Protein AF-0000000068215379 (afdb_homodimer)

Sequence (248 aa):
MKSTLVMFFFAAASMAVAGVINHVIDAISLNYAETFPCGKPQPQVYTLREITGEEFTYDPPSVVLHRCDRAGCCLNDHESCQPDDIEDVYFLINVVDLDNIGTRRVKASNHTKCACYDTKSAIKMKSTLVMFFFAAASMAVAGVINHVIDAISLNYAETFPCGKPQPQVYTLREITGEEFTYDPPSVVLHRCDRAGCCLNDHESCQPDDIEDVYFLINVVDLDNIGTRRVKASNHTKCACYDTKSAIK

Nearest PDB structures (foldseek):
  2c7w-assembly1_B  TM=7.572E-01  e=7.844E-06  Homo sapiens
  1wq9-assembly1_B  TM=7.673E-01  e=2.289E-05  Daboia russelii russelii
  1wq8-assembly1_A  TM=7.779E-01  e=2.867E-05  Vipera aspis aspis
  2xac-assembly1_A  TM=6.971E-01  e=2.421E-05  Homo sapiens
  2xac-assembly1_B  TM=7.403E-01  e=1.173E-04  Homo sapiens

Radius of gyration: 28.13 Å; Cα contacts (8 Å, |Δi|>4): 517; chains: 2; bounding box: 74×121×69 Å

Foldseek 3Di:
DPPPPPPPPPPPPPPPPPPVPVPDDPVVPVDQCVVQNQKFFDWDKDAVCRQVVDDFCKVVRIDIATAQVVRGDDDDPQKGKHAPAKDKDWDWIFGDDPVGTDIDIGIDMHGGIIDIDGPVPPPD/DPPPPPPPPPPPPPPPPPPVPVPDDPVVPVPQCVVQNQKFFDWDKDAVCRQVVDDFCKVVRIDIATAQVVRGDDDDPQKGKHAPAKDKDWDWIFGDDPVGTDIDIGIDMHGGIIDIDGPVPPPD

Solvent-accessible surface area (backbone atoms only — not comparable to full-atom values): 14066 Å² total; per-residue (Å²): 130,88,76,78,77,76,76,78,77,78,75,74,71,69,73,68,74,76,66,79,73,72,53,65,40,60,38,58,80,47,55,44,45,71,78,42,39,40,44,49,38,34,78,31,46,43,42,49,39,74,71,69,72,44,89,66,48,47,39,56,32,50,48,78,36,28,33,22,74,42,34,19,34,41,81,47,74,61,36,37,36,31,69,70,34,73,42,75,37,31,34,36,34,32,31,70,31,90,93,54,62,44,77,45,79,44,76,48,69,28,33,72,25,26,34,68,39,50,57,83,65,66,80,114,134,86,80,78,77,76,76,79,78,78,75,75,71,68,72,68,73,74,65,79,73,72,55,64,40,59,37,59,80,47,55,44,44,74,77,43,39,41,44,50,39,33,78,31,46,43,41,48,39,74,71,72,72,43,90,68,47,45,40,53,33,49,45,77,36,30,34,23,73,40,33,20,35,44,82,49,75,62,36,36,35,32,70,70,36,72,42,76,36,32,33,36,35,34,32,71,32,90,94,54,62,44,75,45,78,45,78,48,69,28,32,71,26,26,34,70,40,49,57,84,66,66,80,112

pLDDT: mean 85.15, std 21.15, range [31.72, 98.88]

Organism: Rhynchophorus ferrugineus (NCBI:txid354439)

Secondary structure (DSSP, 8-state):
-----------------------EEETTTS-HHHHSBS-S-EEEEEEHHHHH-----EESSEEEEEE-TT--B-SSTTEEEEEEEEEEEEEEEEE--GGG-EEEEEEEEEEEEEEEEETTTS--/-----------------------EEETTTS-HHHHSBS-S-EEEEEEHHHHH-----EESSEEEEEE-TT--B-SSTTEEEEEEEEEEEEEEEEE--GGG-EEEEEEEEEEEEEEEEETTTS--

InterPro domains:
  IPR000072 PDGF/VEGF domain [PF00341] (47-116)
  IPR000072 PDGF/VEGF domain [PS50278] (52-121)
  IPR029034 Cystine-knot cytokine [G3DSA:2.10.90.10] (23-118)
  IPR029034 Cystine-knot cytokine [SSF57501] (33-119)

Structure (mmCIF, N/CA/C/O backbone):
data_AF-0000000068215379-model_v1
#
loop_
_entity.id
_entity.type
_entity.pdbx_description
1 polymer 'Platelet-derived growth factor (PDGF) family profile domain-containing protein'
#
loop_
_atom_site.group_PDB
_atom_site.id
_atom_site.type_symbol
_atom_site.label_atom_id
_atom_site.label_alt_id
_atom_site.label_comp_id
_atom_site.label_asym_id
_atom_site.label_entity_id
_atom_site.label_seq_id
_atom_site.pdbx_PDB_ins_code
_atom_site.Cartn_x
_atom_site.Cartn_y
_atom_site.Cartn_z
_atom_site.occupancy
_atom_site.B_iso_or_equiv
_atom_site.auth_seq_id
_atom_site.auth_comp_id
_atom_site.auth_asym_id
_atom_site.auth_atom_id
_atom_site.pdbx_PDB_model_num
ATOM 1 N N . MET A 1 1 ? -8.586 66.625 -42.406 1 35.03 1 MET A N 1
ATOM 2 C CA . MET A 1 1 ? -7.891 65.375 -42.406 1 35.03 1 MET A CA 1
ATOM 3 C C . MET A 1 1 ? -7.406 65 -41.031 1 35.03 1 MET A C 1
ATOM 5 O O . MET A 1 1 ? -6.277 64.562 -40.844 1 35.03 1 MET A O 1
ATOM 9 N N . LYS A 1 2 ? -8.141 65.438 -39.875 1 47.59 2 LYS A N 1
ATOM 10 C CA . LYS A 1 2 ? -7.617 65.188 -38.531 1 47.59 2 LYS A CA 1
ATOM 11 C C . LYS A 1 2 ? -7.637 63.719 -38.219 1 47.59 2 LYS A C 1
ATOM 13 O O . LYS A 1 2 ? -8.695 63.094 -38.219 1 47.59 2 LYS A O 1
ATOM 18 N N . SER A 1 3 ? -6.48 62.938 -38.562 1 44.78 3 SER A N 1
ATOM 19 C CA . SER A 1 3 ? -6.207 61.531 -38.281 1 44.78 3 SER A CA 1
ATOM 20 C C . SER A 1 3 ? -6.141 61.281 -36.781 1 44.78 3 SER A C 1
ATOM 22 O O . SER A 1 3 ? -5.359 61.906 -36.062 1 44.78 3 SER A O 1
ATOM 24 N N . THR A 1 4 ? -7.32 61.062 -36.125 1 52.03 4 THR A N 1
ATOM 25 C CA . THR A 1 4 ? -7.391 60.656 -34.719 1 52.03 4 THR A CA 1
ATOM 26 C C . THR A 1 4 ? -6.688 59.312 -34.531 1 52.03 4 THR A C 1
ATOM 28 O O . THR A 1 4 ? -7.035 58.312 -35.188 1 52.03 4 THR A O 1
ATOM 31 N N . LEU A 1 5 ? -5.371 59.406 -34.25 1 45.44 5 LEU A N 1
ATOM 32 C CA . LEU A 1 5 ? -4.566 58.25 -33.906 1 45.44 5 LEU A CA 1
ATOM 33 C C . LEU A 1 5 ? -5.09 57.594 -32.625 1 45.44 5 LEU A C 1
ATOM 35 O O . LEU A 1 5 ? -5.09 58.188 -31.562 1 45.44 5 LEU A O 1
ATOM 39 N N . VAL A 1 6 ? -6.113 56.719 -32.75 1 47.94 6 VAL A N 1
ATOM 40 C CA . VAL A 1 6 ? -6.594 55.938 -31.609 1 47.94 6 VAL A CA 1
ATOM 41 C C . VAL A 1 6 ? -5.496 54.969 -31.125 1 47.94 6 VAL A C 1
ATOM 43 O O . VAL A 1 6 ? -4.969 54.188 -31.922 1 47.94 6 VAL A O 1
ATOM 46 N N . MET A 1 7 ? -4.664 55.469 -30.25 1 44.06 7 MET A N 1
ATOM 47 C CA . MET A 1 7 ? -3.684 54.594 -29.609 1 44.06 7 MET A CA 1
ATOM 48 C C . MET A 1 7 ? -4.371 53.438 -28.875 1 44.06 7 MET A C 1
ATOM 50 O O . MET A 1 7 ? -5.23 53.688 -28.016 1 44.06 7 MET A O 1
ATOM 54 N N . PHE A 1 8 ? -4.441 52.25 -29.5 1 51.34 8 PHE A N 1
ATOM 55 C CA . PHE A 1 8 ? -4.918 51.031 -28.844 1 51.34 8 PHE A CA 1
ATOM 56 C C . PHE A 1 8 ? -3.949 50.594 -27.75 1 51.34 8 PHE A C 1
ATOM 58 O O . PHE A 1 8 ? -2.775 50.344 -28.031 1 51.34 8 PHE A O 1
ATOM 65 N N . PHE A 1 9 ? -4.168 51.062 -26.516 1 49.94 9 PHE A N 1
ATOM 66 C CA . PHE A 1 9 ? -3.371 50.531 -25.422 1 49.94 9 PHE A CA 1
ATOM 67 C C . PHE A 1 9 ? -3.666 49.062 -25.219 1 49.94 9 PHE A C 1
ATOM 69 O O . PHE A 1 9 ? -4.816 48.656 -25 1 49.94 9 PHE A O 1
ATOM 76 N N . PHE A 1 10 ? -2.822 48.188 -25.797 1 49.72 10 PHE A N 1
ATOM 77 C CA . PHE A 1 10 ? -2.861 46.75 -25.469 1 49.72 10 PHE A CA 1
ATOM 78 C C . PHE A 1 10 ? -2.504 46.531 -24 1 49.72 10 PHE A C 1
ATOM 80 O O . PHE A 1 10 ? -1.419 46.938 -23.547 1 49.72 10 PHE A O 1
ATOM 87 N N . ALA A 1 11 ? -3.445 46.594 -23.047 1 45.38 11 ALA A N 1
ATOM 88 C CA . ALA A 1 11 ? -3.188 46.125 -21.688 1 45.38 11 ALA A CA 1
ATOM 89 C C . ALA A 1 11 ? -2.619 44.719 -21.672 1 45.38 11 ALA A C 1
ATOM 91 O O . ALA A 1 11 ? -3.234 43.781 -22.188 1 45.38 11 ALA A O 1
ATOM 92 N N . ALA A 1 12 ? -1.281 44.594 -21.703 1 43.94 12 ALA A N 1
ATOM 93 C CA . ALA A 1 12 ? -0.659 43.312 -21.359 1 43.94 12 ALA A CA 1
ATOM 94 C C . ALA A 1 12 ? -1.263 42.719 -20.094 1 43.94 12 ALA A C 1
ATOM 96 O O . ALA A 1 12 ? -1.269 43.375 -19.047 1 43.94 12 ALA A O 1
ATOM 97 N N . ALA A 1 13 ? -2.404 42.062 -20.156 1 42.75 13 ALA A N 1
ATOM 98 C CA . ALA A 1 13 ? -2.762 41.219 -19.016 1 42.75 13 ALA A CA 1
ATOM 99 C C . ALA A 1 13 ? -1.553 40.438 -18.5 1 42.75 13 ALA A C 1
ATOM 101 O O . ALA A 1 13 ? -0.968 39.656 -19.25 1 42.75 13 ALA A O 1
ATOM 102 N N . SER A 1 14 ? -0.666 41.094 -17.766 1 41.59 14 SER A N 1
ATOM 103 C CA . SER A 1 14 ? 0.245 40.219 -17.016 1 41.59 14 SER A CA 1
ATOM 104 C C . SER A 1 14 ? -0.454 38.969 -16.531 1 41.59 14 SER A C 1
ATOM 106 O O . SER A 1 14 ? -1.548 39.031 -15.977 1 41.59 14 SER A O 1
ATOM 108 N N . MET A 1 15 ? -0.578 37.969 -17.328 1 37.94 15 MET A N 1
ATOM 109 C CA . MET A 1 15 ? -0.864 36.688 -16.656 1 37.94 15 MET A CA 1
ATOM 110 C C . MET A 1 15 ? -0.166 36.625 -15.312 1 37.94 15 MET A C 1
ATOM 112 O O . MET A 1 15 ? 1.062 36.688 -15.234 1 37.94 15 MET A O 1
ATOM 116 N N . ALA A 1 16 ? -0.687 37.312 -14.219 1 39.5 16 ALA A N 1
ATOM 117 C CA . ALA A 1 16 ? -0.298 36.875 -12.883 1 39.5 16 ALA A CA 1
ATOM 118 C C . ALA A 1 16 ? 0.067 35.375 -12.875 1 39.5 16 ALA A C 1
ATOM 120 O O . ALA A 1 16 ? -0.617 34.562 -13.5 1 39.5 16 ALA A O 1
ATOM 121 N N . VAL A 1 17 ? 1.286 35 -13 1 38.78 17 VAL A N 1
ATOM 122 C CA . VAL A 1 17 ? 1.744 33.719 -12.516 1 38.78 17 VAL A CA 1
ATOM 123 C C . VAL A 1 17 ? 0.847 33.25 -11.367 1 38.78 17 VAL A C 1
ATOM 125 O O . VAL A 1 17 ? 0.654 33.969 -10.391 1 38.78 17 VAL A O 1
ATOM 128 N N . ALA A 1 18 ? -0.4 32.656 -11.57 1 40.03 18 ALA A N 1
ATOM 129 C CA . ALA A 1 18 ? -1.125 31.891 -10.555 1 40.03 18 ALA A CA 1
ATOM 130 C C . ALA A 1 18 ? -0.182 31.391 -9.461 1 40.03 18 ALA A C 1
ATOM 132 O O . ALA A 1 18 ? 0.854 30.797 -9.75 1 40.03 18 ALA A O 1
ATOM 133 N N . GLY A 1 19 ? 0.164 32.094 -8.445 1 38.44 19 GLY A N 1
ATOM 134 C CA . GLY A 1 19 ? 0.797 31.625 -7.227 1 38.44 19 GLY A CA 1
ATOM 135 C C . GLY A 1 19 ? 0.617 30.141 -7.004 1 38.44 19 GLY A C 1
ATOM 136 O O . GLY A 1 19 ? -0.43 29.578 -7.336 1 38.44 19 GLY A O 1
ATOM 137 N N . VAL A 1 20 ? 1.535 29.266 -7.172 1 42.09 20 VAL A N 1
ATOM 138 C CA . VAL A 1 20 ? 1.464 27.891 -6.68 1 42.09 20 VAL A CA 1
ATOM 139 C C . VAL A 1 20 ? 0.55 27.828 -5.457 1 42.09 20 VAL A C 1
ATOM 141 O O . VAL A 1 20 ? 0.867 28.391 -4.406 1 42.09 20 VAL A O 1
ATOM 144 N N . ILE A 1 21 ? -0.741 28.266 -5.465 1 48.16 21 ILE A N 1
ATOM 145 C CA . ILE A 1 21 ? -1.659 27.938 -4.379 1 48.16 21 ILE A CA 1
ATOM 146 C C . ILE A 1 21 ? -1.201 26.672 -3.676 1 48.16 21 ILE A C 1
ATOM 148 O O . ILE A 1 21 ? -1.214 25.578 -4.27 1 48.16 21 ILE A O 1
ATOM 152 N N . ASN A 1 22 ? -0.018 26.625 -3.023 1 56.91 22 ASN A N 1
ATOM 153 C CA . ASN A 1 22 ? 0.403 25.469 -2.248 1 56.91 22 ASN A CA 1
ATOM 154 C C . ASN A 1 22 ? -0.782 24.797 -1.564 1 56.91 22 ASN A C 1
ATOM 156 O O . ASN A 1 22 ? -1.488 25.422 -0.773 1 56.91 22 ASN A O 1
ATOM 160 N N . HIS A 1 23 ? -1.461 23.828 -2.182 1 77.12 23 HIS A N 1
ATOM 161 C CA . HIS A 1 23 ? -2.576 23.031 -1.682 1 77.12 23 HIS A CA 1
ATOM 162 C C . HIS A 1 23 ? -2.34 22.578 -0.241 1 77.12 23 HIS A C 1
ATOM 164 O O . HIS A 1 23 ? -1.418 21.812 0.034 1 77.12 23 HIS A O 1
ATOM 170 N N . VAL A 1 24 ? -2.705 23.578 0.598 1 88.19 24 VAL A N 1
ATOM 171 C CA . VAL A 1 24 ? -2.674 23.203 2.008 1 88.19 24 VAL A CA 1
ATOM 172 C C . VAL A 1 24 ? -3.938 22.438 2.363 1 88.19 24 VAL A C 1
ATOM 174 O O . VAL A 1 24 ? -5.055 22.906 2.133 1 88.19 24 VAL A O 1
ATOM 177 N N . ILE A 1 25 ? -3.746 21.312 2.814 1 92.19 25 ILE A N 1
ATOM 178 C CA . ILE A 1 25 ? -4.844 20.484 3.295 1 92.19 25 ILE A CA 1
ATOM 179 C C . ILE A 1 25 ? -5.008 20.672 4.801 1 92.19 25 ILE A C 1
ATOM 181 O O . ILE A 1 25 ? -4.062 20.469 5.566 1 92.19 25 ILE A O 1
ATOM 185 N N . ASP A 1 26 ? -6.148 21.094 5.168 1 95.06 26 ASP A N 1
ATOM 186 C CA . ASP A 1 26 ? -6.449 21.203 6.594 1 95.06 26 ASP A CA 1
ATOM 187 C C . ASP A 1 26 ? -6.77 19.844 7.195 1 95.06 26 ASP A C 1
ATOM 189 O O . ASP A 1 26 ? -7.941 19.5 7.371 1 95.06 26 ASP A O 1
ATOM 193 N N . ALA A 1 27 ? -5.777 19.156 7.633 1 95.56 27 ALA A N 1
ATOM 194 C CA . ALA A 1 27 ? -5.926 17.797 8.141 1 95.56 27 ALA A CA 1
ATOM 195 C C . ALA A 1 27 ? -6.605 17.797 9.508 1 95.56 27 ALA A C 1
ATOM 197 O O . ALA A 1 27 ? -7.16 16.781 9.93 1 95.56 27 ALA A O 1
ATOM 198 N N . ILE A 1 28 ? -6.527 18.859 10.211 1 91.88 28 ILE A N 1
ATOM 199 C CA . ILE A 1 28 ? -7.152 18.984 11.523 1 91.88 28 ILE A CA 1
ATOM 200 C C . ILE A 1 28 ? -8.664 18.828 11.398 1 91.88 28 ILE A C 1
ATOM 202 O O . ILE A 1 28 ? -9.281 18.062 12.133 1 91.88 28 ILE A O 1
ATOM 206 N N . SER A 1 29 ? -9.125 19.516 10.375 1 92.38 29 SER A N 1
ATOM 207 C CA . SER A 1 29 ? -10.57 19.5 10.188 1 92.38 29 SER A CA 1
ATOM 208 C C . SER A 1 29 ? -11.016 18.266 9.422 1 92.38 29 SER A C 1
ATOM 210 O O . SER A 1 29 ? -12.172 17.844 9.531 1 92.38 29 SER A O 1
ATOM 212 N N . LEU A 1 30 ? -10.039 17.703 8.656 1 90.56 30 LEU A N 1
ATOM 213 C CA . LEU A 1 30 ? -10.359 16.516 7.879 1 90.56 30 LEU A CA 1
ATOM 214 C C . LEU A 1 30 ? -10.297 15.266 8.742 1 90.56 30 LEU A C 1
ATOM 216 O O . LEU A 1 30 ? -9.25 14.961 9.328 1 90.56 30 LEU A O 1
ATOM 220 N N . ASN A 1 31 ? -11.258 14.695 9.156 1 88.5 31 ASN A N 1
ATOM 221 C CA . ASN A 1 31 ? -11.273 13.453 9.922 1 88.5 31 ASN A CA 1
ATOM 222 C C . ASN A 1 31 ? -10.945 12.25 9.039 1 88.5 31 ASN A C 1
ATOM 224 O O . ASN A 1 31 ? -11.852 11.625 8.477 1 88.5 31 ASN A O 1
ATOM 228 N N . TYR A 1 32 ? -9.656 11.844 9 1 92.94 32 TYR A N 1
ATOM 229 C CA . TYR A 1 32 ? -9.211 10.789 8.102 1 92.94 32 TYR A CA 1
ATOM 230 C C . TYR A 1 32 ? -9.766 9.438 8.531 1 92.94 32 TYR A C 1
ATOM 232 O O . TYR A 1 32 ? -9.992 8.555 7.695 1 92.94 32 TYR A O 1
ATOM 240 N N . ALA A 1 33 ? -9.945 9.281 9.781 1 93.38 33 ALA A N 1
ATOM 241 C CA . ALA A 1 33 ? -10.539 8.031 10.25 1 93.38 33 ALA A CA 1
ATOM 242 C C . ALA A 1 33 ? -11.969 7.875 9.742 1 93.38 33 ALA A C 1
ATOM 244 O O . ALA A 1 33 ? -12.523 6.773 9.758 1 93.38 33 ALA A O 1
ATOM 245 N N . GLU A 1 34 ? -12.516 8.961 9.312 1 92.69 34 GLU A N 1
ATOM 246 C CA . GLU A 1 34 ? -13.852 8.914 8.742 1 92.69 34 GLU A CA 1
ATOM 247 C C . GLU A 1 34 ? -13.805 8.883 7.215 1 92.69 34 GLU A C 1
ATOM 249 O O . GLU A 1 34 ? -14.602 8.195 6.574 1 92.69 34 GLU A O 1
ATOM 254 N N . THR A 1 35 ? -12.867 9.594 6.637 1 94.94 35 THR A N 1
ATOM 255 C CA . THR A 1 35 ? -12.844 9.742 5.188 1 94.94 35 THR A CA 1
ATOM 256 C C . THR A 1 35 ? -12.102 8.586 4.535 1 94.94 35 THR A C 1
ATOM 258 O O . THR A 1 35 ? -12.344 8.266 3.369 1 94.94 35 THR A O 1
ATOM 261 N N . PHE A 1 36 ? -11.156 7.965 5.227 1 98 36 PHE A N 1
ATOM 262 C CA . PHE A 1 36 ? -10.406 6.801 4.777 1 98 36 PHE A CA 1
ATOM 263 C C . PHE A 1 36 ? -10.195 5.816 5.922 1 98 36 PHE A C 1
ATOM 265 O O . PHE A 1 36 ? -9.062 5.578 6.344 1 98 36 PHE A O 1
ATOM 272 N N . PRO A 1 37 ? -11.32 5.234 6.371 1 98.31 37 PRO A N 1
ATOM 273 C CA . PRO A 1 37 ? -11.273 4.414 7.582 1 98.31 37 PRO A CA 1
ATOM 274 C C . PRO A 1 37 ? -10.625 3.051 7.352 1 98.31 37 PRO A C 1
ATOM 276 O O . PRO A 1 37 ? -10.727 2.49 6.258 1 98.31 37 PRO A O 1
ATOM 279 N N . CYS A 1 38 ? -10.039 2.541 8.375 1 98.75 38 CYS A N 1
ATOM 280 C CA . CYS A 1 38 ? -9.594 1.152 8.422 1 98.75 38 CYS A CA 1
ATOM 281 C C . CYS A 1 38 ? -10.773 0.201 8.516 1 98.75 38 CYS A C 1
ATOM 283 O O . CYS A 1 38 ? -11.625 0.349 9.398 1 98.75 38 CYS A O 1
ATOM 285 N N . GLY A 1 39 ? -10.836 -0.761 7.555 1 98.56 39 GLY A N 1
ATOM 286 C CA . GLY A 1 39 ? -11.898 -1.747 7.594 1 98.56 39 GLY A CA 1
ATOM 287 C C . GLY A 1 39 ? -11.758 -2.82 6.531 1 98.56 39 GLY A C 1
ATOM 288 O O . GLY A 1 39 ? -12.039 -3.994 6.785 1 98.56 39 GLY A O 1
ATOM 289 N N . LYS A 1 40 ? -11.328 -2.389 5.395 1 98.56 40 LYS A N 1
ATOM 290 C CA . LYS A 1 40 ? -11.195 -3.297 4.258 1 98.56 40 LYS A CA 1
ATOM 291 C C . LYS A 1 40 ? -9.758 -3.334 3.752 1 98.56 40 LYS A C 1
ATOM 293 O O . LYS A 1 40 ? -9.086 -2.303 3.695 1 98.56 40 LYS A O 1
ATOM 298 N N . PRO A 1 41 ? -9.305 -4.523 3.412 1 98.81 41 PRO A N 1
ATOM 299 C CA . PRO A 1 41 ? -7.977 -4.578 2.797 1 98.81 41 PRO A CA 1
ATOM 300 C C . PRO A 1 41 ? -7.93 -3.896 1.433 1 98.81 41 PRO A C 1
ATOM 302 O O . PRO A 1 41 ? -8.969 -3.732 0.785 1 98.81 41 PRO A O 1
ATOM 305 N N . GLN A 1 42 ? -6.746 -3.492 1.064 1 98.75 42 GLN A N 1
ATOM 306 C CA . GLN A 1 42 ? -6.543 -2.836 -0.224 1 98.75 42 GLN A CA 1
ATOM 307 C C . GLN A 1 42 ? -5.766 -3.736 -1.182 1 98.75 42 GLN A C 1
ATOM 309 O O . GLN A 1 42 ? -4.906 -4.512 -0.755 1 98.75 42 GLN A O 1
ATOM 314 N N . PRO A 1 43 ? -6.086 -3.672 -2.465 1 98.62 43 PRO A N 1
ATOM 315 C CA . PRO A 1 43 ? -5.262 -4.406 -3.428 1 98.62 43 PRO A CA 1
ATOM 316 C C . PRO A 1 43 ? -3.836 -3.871 -3.518 1 98.62 43 PRO A C 1
ATOM 318 O O . PRO A 1 43 ? -3.633 -2.658 -3.607 1 98.62 43 PRO A O 1
ATOM 321 N N . GLN A 1 44 ? -2.9 -4.742 -3.398 1 98.75 44 GLN A N 1
ATOM 322 C CA . GLN A 1 44 ? -1.484 -4.398 -3.459 1 98.75 44 GLN A CA 1
ATOM 323 C C . GLN A 1 44 ? -0.702 -5.43 -4.27 1 98.75 44 GLN A C 1
ATOM 325 O O . GLN A 1 44 ? -0.958 -6.633 -4.168 1 98.75 44 GLN A O 1
ATOM 330 N N . VAL A 1 45 ? 0.226 -4.953 -4.961 1 98.69 45 VAL A N 1
ATOM 331 C CA . VAL A 1 45 ? 1.036 -5.82 -5.809 1 98.69 45 VAL A CA 1
ATOM 332 C C . VAL A 1 45 ? 2.166 -6.438 -4.992 1 98.69 45 VAL A C 1
ATOM 334 O O . VAL A 1 45 ? 2.85 -5.742 -4.238 1 98.69 45 VAL A O 1
ATOM 337 N N . TYR A 1 46 ? 2.354 -7.719 -5.191 1 98.44 46 TYR A N 1
ATOM 338 C CA . TYR A 1 46 ? 3.494 -8.445 -4.652 1 98.44 46 TYR A CA 1
ATOM 339 C C . TYR A 1 46 ? 4.184 -9.266 -5.738 1 98.44 46 TYR A C 1
ATOM 341 O O . TYR A 1 46 ? 3.527 -9.984 -6.496 1 98.44 46 TYR A O 1
ATOM 349 N N . THR A 1 47 ? 5.52 -9.086 -5.77 1 97.62 47 THR A N 1
ATOM 350 C CA . THR A 1 47 ? 6.246 -9.93 -6.715 1 97.62 47 THR A CA 1
ATOM 351 C C . THR A 1 47 ? 6.301 -11.367 -6.223 1 97.62 47 THR A C 1
ATOM 353 O O . THR A 1 47 ? 6.305 -11.625 -5.016 1 97.62 47 THR A O 1
ATOM 356 N N . LEU A 1 48 ? 6.367 -12.281 -7.148 1 97.38 48 LEU A N 1
ATOM 357 C CA . LEU A 1 48 ? 6.469 -13.688 -6.762 1 97.38 48 LEU A CA 1
ATOM 358 C C . LEU A 1 48 ? 7.809 -13.977 -6.098 1 97.38 48 LEU A C 1
ATOM 360 O O . LEU A 1 48 ? 7.91 -14.859 -5.25 1 97.38 48 LEU A O 1
ATOM 364 N N . ARG A 1 49 ? 8.758 -13.141 -6.438 1 96.75 49 ARG A N 1
ATOM 365 C CA . ARG A 1 49 ? 10.047 -13.273 -5.758 1 96.75 49 ARG A CA 1
ATOM 366 C C . ARG A 1 49 ? 9.914 -12.961 -4.27 1 96.75 49 ARG A C 1
ATOM 368 O O . ARG A 1 49 ? 10.5 -13.648 -3.432 1 96.75 49 ARG A O 1
ATOM 375 N N . GLU A 1 50 ? 9.172 -11.898 -4.016 1 97.06 50 GLU A N 1
ATOM 376 C CA . GLU A 1 50 ? 8.938 -11.531 -2.621 1 97.06 50 GLU A CA 1
ATOM 377 C C . GLU A 1 50 ? 8.18 -12.641 -1.887 1 97.06 50 GLU A C 1
ATOM 379 O O . GLU A 1 50 ? 8.453 -12.906 -0.714 1 97.06 50 GLU A O 1
ATOM 384 N N . ILE A 1 51 ? 7.219 -13.234 -2.531 1 97.88 51 ILE A N 1
ATOM 385 C CA . ILE A 1 51 ? 6.352 -14.227 -1.898 1 97.88 51 ILE A CA 1
ATOM 386 C C . ILE A 1 51 ? 7.117 -15.523 -1.684 1 97.88 51 ILE A C 1
ATOM 388 O O . ILE A 1 51 ? 7.047 -16.125 -0.608 1 97.88 51 ILE A O 1
ATOM 392 N N . THR A 1 52 ? 7.926 -15.984 -2.596 1 97.19 52 THR A N 1
ATOM 393 C CA . THR A 1 52 ? 8.562 -17.297 -2.551 1 97.19 52 THR A CA 1
ATOM 394 C C . THR A 1 52 ? 9.93 -17.203 -1.87 1 97.19 52 THR A C 1
ATOM 396 O O . THR A 1 52 ? 10.43 -18.203 -1.352 1 97.19 52 THR A O 1
ATOM 399 N N . GLY A 1 53 ? 10.531 -16.078 -2.023 1 97 53 GLY A N 1
ATOM 400 C CA . GLY A 1 53 ? 11.891 -15.93 -1.543 1 97 53 GLY A CA 1
ATOM 401 C C . GLY A 1 53 ? 12.93 -16.438 -2.523 1 97 53 GLY A C 1
ATOM 402 O O . GLY A 1 53 ? 14.117 -16.516 -2.193 1 97 53 GLY A O 1
ATOM 403 N N . GLU A 1 54 ? 12.438 -16.797 -3.715 1 94.88 54 GLU A N 1
ATOM 404 C CA . GLU A 1 54 ? 13.336 -17.312 -4.742 1 94.88 54 GLU A CA 1
ATOM 405 C C . GLU A 1 54 ? 13.555 -16.297 -5.855 1 94.88 54 GLU A C 1
ATOM 407 O O . GLU A 1 54 ? 12.656 -15.516 -6.176 1 94.88 54 GLU A O 1
ATOM 412 N N . GLU A 1 55 ? 14.672 -16.391 -6.473 1 94 55 GLU A N 1
ATOM 413 C CA . GLU A 1 55 ? 15.031 -15.383 -7.477 1 94 55 GLU A CA 1
ATOM 414 C C . GLU A 1 55 ? 14.781 -15.906 -8.891 1 94 55 GLU A C 1
ATOM 416 O O . GLU A 1 55 ? 15.492 -15.539 -9.828 1 94 55 GLU A O 1
ATOM 421 N N . PHE A 1 56 ? 13.859 -16.734 -9.023 1 94.88 56 PHE A N 1
ATOM 422 C CA . PHE A 1 56 ? 13.484 -17.219 -10.344 1 94.88 56 PHE A CA 1
ATOM 423 C C . PHE A 1 56 ? 12.727 -16.141 -11.125 1 94.88 56 PHE A C 1
ATOM 425 O O . PHE A 1 56 ? 12.281 -15.156 -10.547 1 94.88 56 PHE A O 1
ATOM 432 N N . THR A 1 57 ? 12.75 -16.344 -12.43 1 95.5 57 THR A N 1
ATOM 433 C CA . THR A 1 57 ? 11.867 -15.547 -13.266 1 95.5 57 THR A CA 1
ATOM 434 C C . THR A 1 57 ? 10.484 -16.188 -13.367 1 95.5 57 THR A C 1
ATOM 436 O O . THR A 1 57 ? 10.352 -17.328 -13.805 1 95.5 57 THR A O 1
ATOM 439 N N . TYR A 1 58 ? 9.508 -15.422 -12.984 1 95.88 58 TYR A N 1
ATOM 440 C CA . TYR A 1 58 ? 8.141 -15.93 -12.969 1 95.88 58 TYR A CA 1
ATOM 441 C C . TYR A 1 58 ? 7.301 -15.273 -14.055 1 95.88 58 TYR A C 1
ATOM 443 O O . TYR A 1 58 ? 7.586 -14.148 -14.477 1 95.88 58 TYR A O 1
ATOM 451 N N . ASP A 1 59 ? 6.332 -16.062 -14.477 1 95.56 59 ASP A N 1
ATOM 452 C CA . ASP A 1 59 ? 5.273 -15.555 -15.336 1 95.56 59 ASP A CA 1
ATOM 453 C C . ASP A 1 59 ? 3.896 -15.938 -14.805 1 95.56 59 ASP A C 1
ATOM 455 O O . ASP A 1 59 ? 3.506 -17.109 -14.867 1 95.56 59 ASP A O 1
ATOM 459 N N . PRO A 1 60 ? 3.092 -14.883 -14.414 1 96.69 60 PRO A N 1
ATOM 460 C CA . PRO A 1 60 ? 3.434 -13.461 -14.312 1 96.69 60 PRO A CA 1
ATOM 461 C C . PRO A 1 60 ? 4.461 -13.18 -13.227 1 96.69 60 PRO A C 1
ATOM 463 O O . PRO A 1 60 ? 4.695 -14.023 -12.352 1 96.69 60 PRO A O 1
ATOM 466 N N . PRO A 1 61 ? 5.066 -11.93 -13.32 1 96.5 61 PRO A N 1
ATOM 467 C CA . PRO A 1 61 ? 6.113 -11.633 -12.344 1 96.5 61 PRO A CA 1
ATOM 468 C C . PRO A 1 61 ? 5.547 -11.25 -10.977 1 96.5 61 PRO A C 1
ATOM 470 O O . PRO A 1 61 ? 6.27 -11.258 -9.977 1 96.5 61 PRO A O 1
ATOM 473 N N . SER A 1 62 ? 4.285 -10.836 -11 1 97.69 62 SER A N 1
ATOM 474 C CA . SER A 1 62 ? 3.664 -10.375 -9.758 1 97.69 62 SER A CA 1
ATOM 475 C C . SER A 1 62 ? 2.182 -10.727 -9.719 1 97.69 62 SER A C 1
ATOM 477 O O . SER A 1 62 ? 1.595 -11.086 -10.742 1 97.69 62 SER A O 1
ATOM 479 N N . VAL A 1 63 ? 1.674 -10.664 -8.516 1 97.94 63 VAL A N 1
ATOM 480 C CA . VAL A 1 63 ? 0.253 -10.906 -8.289 1 97.94 63 VAL A CA 1
ATOM 481 C C . VAL A 1 63 ? -0.329 -9.805 -7.406 1 97.94 63 VAL A C 1
ATOM 483 O O . VAL A 1 63 ? 0.411 -8.992 -6.848 1 97.94 63 VAL A O 1
ATOM 486 N N . VAL A 1 64 ? -1.643 -9.805 -7.348 1 98.38 64 VAL A N 1
ATOM 487 C CA . VAL A 1 64 ? -2.34 -8.82 -6.52 1 98.38 64 VAL A CA 1
ATOM 488 C C . VAL A 1 64 ? -2.957 -9.516 -5.305 1 98.38 64 VAL A C 1
ATOM 490 O O . VAL A 1 64 ? -3.697 -10.492 -5.453 1 98.38 64 VAL A O 1
ATOM 493 N N . LEU A 1 65 ? -2.539 -9.031 -4.152 1 98.38 65 LEU A N 1
ATOM 494 C CA . LEU A 1 65 ? -3.125 -9.469 -2.891 1 98.38 65 LEU A CA 1
ATOM 495 C C . LEU A 1 65 ? -3.91 -8.344 -2.23 1 98.38 65 LEU A C 1
ATOM 497 O O . LEU A 1 65 ? -3.703 -7.168 -2.547 1 98.38 65 LEU A O 1
ATOM 501 N N . HIS A 1 66 ? -4.809 -8.719 -1.399 1 98.69 66 HIS A N 1
ATOM 502 C CA . HIS A 1 66 ? -5.484 -7.746 -0.549 1 98.69 66 HIS A CA 1
ATOM 503 C C . HIS A 1 66 ? -4.871 -7.715 0.847 1 98.69 66 HIS A C 1
ATOM 505 O O . HIS A 1 66 ? -4.777 -8.75 1.513 1 98.69 66 HIS A O 1
ATOM 511 N N . ARG A 1 67 ? -4.391 -6.527 1.278 1 98.81 67 ARG A N 1
ATOM 512 C CA . ARG A 1 67 ? -3.643 -6.379 2.521 1 98.81 67 ARG A CA 1
ATOM 513 C C . ARG A 1 67 ? -4.117 -5.16 3.307 1 98.81 67 ARG A C 1
ATOM 515 O O . ARG A 1 67 ? -4.66 -4.219 2.729 1 98.81 67 ARG A O 1
ATOM 522 N N . CYS A 1 68 ? -3.873 -5.219 4.52 1 98.88 68 CYS A N 1
ATOM 523 C CA . CYS A 1 68 ? -4.328 -4.16 5.414 1 98.88 68 CYS A CA 1
ATOM 524 C C . CYS A 1 68 ? -3.25 -3.102 5.602 1 98.88 68 CYS A C 1
ATOM 526 O O . CYS A 1 68 ? -3.492 -2.064 6.223 1 98.88 68 CYS A O 1
ATOM 528 N N . ASP A 1 69 ? -2.123 -3.326 4.93 1 98 69 ASP A N 1
ATOM 529 C CA . ASP A 1 69 ? -1.031 -2.365 5.051 1 98 69 ASP A CA 1
ATOM 530 C C . ASP A 1 69 ? -1.409 -1.023 4.426 1 98 69 ASP A C 1
ATOM 532 O O . ASP A 1 69 ? -1.815 -0.968 3.262 1 98 69 ASP A O 1
ATOM 536 N N . ARG A 1 70 ? -1.378 -0.019 5.273 1 98.25 70 ARG A N 1
ATOM 537 C CA . ARG A 1 70 ? -1.664 1.347 4.848 1 98.25 70 ARG A CA 1
ATOM 538 C C . ARG A 1 70 ? -3.057 1.448 4.23 1 98.25 70 ARG A C 1
ATOM 540 O O . ARG A 1 70 ? -3.295 2.283 3.355 1 98.25 70 ARG A O 1
ATOM 547 N N . ALA A 1 71 ? -3.979 0.65 4.688 1 98.62 71 ALA A N 1
ATOM 548 C CA . ALA A 1 71 ? -5.277 0.487 4.039 1 98.62 71 ALA A CA 1
ATOM 549 C C . ALA A 1 71 ? -6.328 1.393 4.676 1 98.62 71 ALA A C 1
ATOM 551 O O . ALA A 1 71 ? -7.465 1.461 4.207 1 98.62 71 ALA A O 1
ATOM 552 N N . GLY A 1 72 ? -5.949 2.113 5.797 1 98.75 72 GLY A N 1
ATOM 553 C CA . GLY A 1 72 ? -6.906 2.99 6.449 1 98.75 72 GLY A CA 1
ATOM 554 C C . GLY A 1 72 ? -6.375 3.611 7.727 1 98.75 72 GLY A C 1
ATOM 555 O O . GLY A 1 72 ? -5.402 3.117 8.305 1 98.75 72 GLY A O 1
ATOM 556 N N . CYS A 1 73 ? -7.012 4.617 8.141 1 98.5 73 CYS A N 1
ATOM 557 C CA . CYS A 1 73 ? -6.578 5.383 9.305 1 98.5 73 CYS A CA 1
ATOM 558 C C . CYS A 1 73 ? -7.297 4.906 10.562 1 98.5 73 CYS A C 1
ATOM 560 O O . CYS A 1 73 ? -8.469 4.535 10.508 1 98.5 73 CYS A O 1
ATOM 562 N N . CYS A 1 74 ? -6.59 4.961 11.562 1 97.88 74 CYS A N 1
ATOM 563 C CA . CYS A 1 74 ? -7.133 4.742 12.898 1 97.88 74 CYS A CA 1
ATOM 564 C C . CYS A 1 74 ? -7.219 6.051 13.672 1 97.88 74 CYS A C 1
ATOM 566 O O . CYS A 1 74 ? -6.5 7.004 13.375 1 97.88 74 CYS A O 1
ATOM 568 N N . LEU A 1 75 ? -8.055 6.078 14.68 1 94.69 75 LEU A N 1
ATOM 569 C CA . LEU A 1 75 ? -8.312 7.289 15.445 1 94.69 75 LEU A CA 1
ATOM 570 C C . LEU A 1 75 ? -7.16 7.594 16.391 1 94.69 75 LEU A C 1
ATOM 572 O O . LEU A 1 75 ? -6.746 8.742 16.531 1 94.69 75 LEU A O 1
ATOM 576 N N . ASN A 1 76 ? -6.637 6.535 16.984 1 93.31 76 ASN A N 1
ATOM 577 C CA . ASN A 1 76 ? -5.625 6.723 18.016 1 93.31 76 ASN A CA 1
ATOM 578 C C . ASN A 1 76 ? -4.215 6.574 17.453 1 93.31 76 ASN A C 1
ATOM 580 O O . ASN A 1 76 ? -3.965 5.707 16.609 1 93.31 76 ASN A O 1
ATOM 584 N N . ASP A 1 77 ? -3.287 7.293 18.031 1 92.31 77 ASP A N 1
ATOM 585 C CA . ASP A 1 77 ? -1.93 7.34 17.5 1 92.31 77 ASP A CA 1
ATOM 586 C C . ASP A 1 77 ? -1.165 6.059 17.828 1 92.31 77 ASP A C 1
ATOM 588 O O . ASP A 1 77 ? -0.117 5.785 17.234 1 92.31 77 ASP A O 1
ATOM 592 N N . HIS A 1 78 ? -1.676 5.281 18.75 1 94.38 78 HIS A N 1
ATOM 593 C CA . HIS A 1 78 ? -0.988 4.047 19.125 1 94.38 78 HIS A CA 1
ATOM 594 C C . HIS A 1 78 ? -1.564 2.852 18.375 1 94.38 78 HIS A C 1
ATOM 596 O O . HIS A 1 78 ? -1.158 1.711 18.594 1 94.38 78 HIS A O 1
ATOM 602 N N . GLU A 1 79 ? -2.531 3.119 17.5 1 96.62 79 GLU A N 1
ATOM 603 C CA . GLU A 1 79 ? -3.148 2.053 16.719 1 96.62 79 GLU A CA 1
ATOM 604 C C . GLU A 1 79 ? -2.674 2.086 15.273 1 96.62 79 GLU A C 1
ATOM 606 O O . GLU A 1 79 ? -2.303 3.143 14.758 1 96.62 79 GLU A O 1
ATOM 611 N N . SER A 1 80 ? -2.695 0.974 14.672 1 97.5 80 SER A N 1
ATOM 612 C CA . SER A 1 80 ? -2.475 0.831 13.234 1 97.5 80 SER A CA 1
ATOM 613 C C . SER A 1 80 ? -3.479 -0.136 12.617 1 97.5 80 SER A C 1
ATOM 615 O O . SER A 1 80 ? -4.062 -0.966 13.312 1 97.5 80 SER A O 1
ATOM 617 N N . CYS A 1 81 ? -3.717 0.009 11.336 1 98.56 81 CYS A N 1
ATOM 618 C CA . CYS A 1 81 ? -4.633 -0.865 10.617 1 98.56 81 CYS A CA 1
ATOM 619 C C . CYS A 1 81 ? -3.994 -2.223 10.352 1 98.56 81 CYS A C 1
ATOM 621 O O . CYS A 1 81 ? -2.979 -2.311 9.656 1 98.56 81 CYS A O 1
ATOM 623 N N . GLN A 1 82 ? -4.609 -3.289 10.883 1 98.56 82 GLN A N 1
ATOM 624 C CA . GLN A 1 82 ? -4.02 -4.621 10.852 1 98.56 82 GLN A CA 1
ATOM 625 C C . GLN A 1 82 ? -5.047 -5.672 10.438 1 98.56 82 GLN A C 1
ATOM 627 O O . GLN A 1 82 ? -6.254 -5.43 10.516 1 98.56 82 GLN A O 1
ATOM 632 N N . PRO A 1 83 ? -4.543 -6.836 9.953 1 98.56 83 PRO A N 1
ATOM 633 C CA . PRO A 1 83 ? -5.484 -7.891 9.578 1 98.56 83 PRO A CA 1
ATOM 634 C C . PRO A 1 83 ? -6.305 -8.398 10.758 1 98.56 83 PRO A C 1
ATOM 636 O O . PRO A 1 83 ? -5.75 -8.672 11.828 1 98.56 83 PRO A O 1
ATOM 639 N N . ASP A 1 84 ? -7.562 -8.469 10.539 1 98.62 84 ASP A N 1
ATOM 640 C CA . ASP A 1 84 ? -8.492 -9.062 11.492 1 98.62 84 ASP A CA 1
ATOM 641 C C . ASP A 1 84 ? -8.914 -10.461 11.039 1 98.62 84 ASP A C 1
ATOM 643 O O . ASP A 1 84 ? -9.281 -11.305 11.867 1 98.62 84 ASP A O 1
ATOM 647 N N . ASP A 1 85 ? -8.805 -10.695 9.695 1 98.5 85 ASP A N 1
ATOM 648 C CA . ASP A 1 85 ? -9.109 -11.984 9.078 1 98.5 85 ASP A CA 1
ATOM 649 C C . ASP A 1 85 ? -8.234 -12.227 7.852 1 98.5 85 ASP A C 1
ATOM 651 O O . ASP A 1 85 ? -7.891 -11.281 7.133 1 98.5 85 ASP A O 1
ATOM 655 N N . ILE A 1 86 ? -7.961 -13.5 7.641 1 98.12 86 ILE A N 1
ATOM 656 C CA . ILE A 1 86 ? -7.02 -13.867 6.586 1 98.12 86 ILE A CA 1
ATOM 657 C C . ILE A 1 86 ? -7.488 -15.148 5.902 1 98.12 86 ILE A C 1
ATOM 659 O O . ILE A 1 86 ? -8.016 -16.047 6.555 1 98.12 86 ILE A O 1
ATOM 663 N N . GLU A 1 87 ? -7.227 -15.211 4.645 1 97.19 87 GLU A N 1
ATOM 664 C CA . GLU A 1 87 ? -7.477 -16.422 3.873 1 97.19 87 GLU A CA 1
ATOM 665 C C . GLU A 1 87 ? -6.285 -16.766 2.98 1 97.19 87 GLU A C 1
ATOM 667 O O . GLU A 1 87 ? -5.66 -15.867 2.404 1 97.19 87 GLU A O 1
ATOM 672 N N . ASP A 1 88 ? -6.109 -18.047 2.887 1 97 88 ASP A N 1
ATOM 673 C CA . ASP A 1 88 ? -5.059 -18.484 1.977 1 97 88 ASP A CA 1
ATOM 674 C C . ASP A 1 88 ? -5.543 -18.484 0.529 1 97 88 ASP A C 1
ATOM 676 O O . ASP A 1 88 ? -6.691 -18.828 0.252 1 97 88 ASP A O 1
ATOM 680 N N . VAL A 1 89 ? -4.684 -18.156 -0.293 1 97 89 VAL A N 1
ATOM 681 C CA . VAL A 1 89 ? -4.926 -18.219 -1.73 1 97 89 VAL A CA 1
ATOM 682 C C . VAL A 1 89 ? -3.742 -18.906 -2.42 1 97 89 VAL A C 1
ATOM 684 O O . VAL A 1 89 ? -2.611 -18.828 -1.935 1 97 89 VAL A O 1
ATOM 687 N N . TYR A 1 90 ? -4.109 -19.562 -3.52 1 97.06 90 TYR A N 1
ATOM 688 C CA . TYR A 1 90 ? -3.088 -20.266 -4.293 1 97.06 90 TYR A CA 1
ATOM 689 C C . TYR A 1 90 ? -3.037 -19.734 -5.723 1 97.06 90 TYR A C 1
ATOM 691 O O . TYR A 1 90 ? -4.074 -19.578 -6.371 1 97.06 90 TYR A O 1
ATOM 699 N N . PHE A 1 91 ? -1.869 -19.516 -6.141 1 97.12 91 PHE A N 1
ATOM 700 C CA . PHE A 1 91 ? -1.658 -19.047 -7.504 1 97.12 91 PHE A CA 1
ATOM 701 C C . PHE A 1 91 ? -0.979 -20.109 -8.352 1 97.12 91 PHE A C 1
ATOM 703 O O . PHE A 1 91 ? 0.015 -20.703 -7.926 1 97.12 91 PHE A O 1
ATOM 710 N N . LEU A 1 92 ? -1.55 -20.344 -9.5 1 97.19 92 LEU A N 1
ATOM 711 C CA . LEU A 1 92 ? -0.821 -21.078 -10.531 1 97.19 92 LEU A CA 1
ATOM 712 C C . LEU A 1 92 ? 0.052 -20.141 -11.352 1 97.19 92 LEU A C 1
ATOM 714 O O . LEU A 1 92 ? -0.447 -19.188 -11.945 1 97.19 92 LEU A O 1
ATOM 718 N N . ILE A 1 93 ? 1.296 -20.5 -11.406 1 96.88 93 ILE A N 1
ATOM 719 C CA . ILE A 1 93 ? 2.248 -19.625 -12.086 1 96.88 93 ILE A CA 1
ATOM 720 C C . ILE A 1 93 ? 3.201 -20.469 -12.93 1 96.88 93 ILE A C 1
ATOM 722 O O . ILE A 1 93 ? 3.225 -21.688 -12.82 1 96.88 93 ILE A O 1
ATOM 726 N N . ASN A 1 94 ? 3.977 -19.75 -13.797 1 96.56 94 ASN A N 1
ATOM 727 C CA . ASN A 1 94 ? 5.062 -20.375 -14.531 1 96.56 94 ASN A CA 1
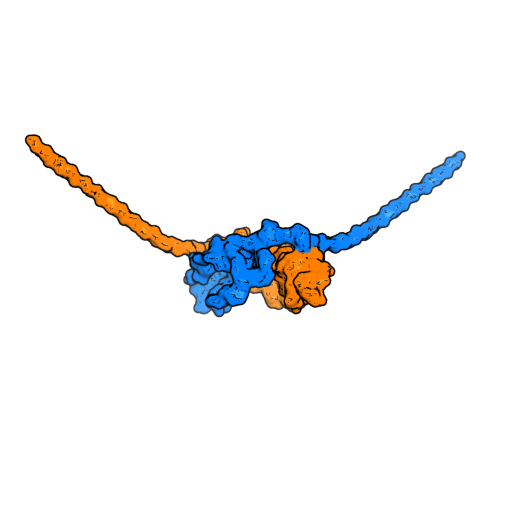ATOM 728 C C . ASN A 1 94 ? 6.43 -19.922 -14.023 1 96.56 94 ASN A C 1
ATOM 730 O O . ASN A 1 94 ? 6.625 -18.734 -13.742 1 96.56 94 ASN A O 1
ATOM 734 N N . VAL A 1 95 ? 7.312 -20.891 -13.93 1 96.62 95 VAL A N 1
ATOM 735 C CA . VAL A 1 95 ? 8.734 -20.578 -13.836 1 96.62 95 VAL A CA 1
ATOM 736 C C . VAL A 1 95 ? 9.375 -20.656 -15.227 1 96.62 95 VAL A C 1
ATOM 738 O O . VAL A 1 95 ? 9.234 -21.672 -15.914 1 96.62 95 VAL A O 1
ATOM 741 N N . VAL A 1 96 ? 10.055 -19.609 -15.602 1 94.12 96 VAL A N 1
ATOM 742 C CA . VAL A 1 96 ? 10.57 -19.594 -16.969 1 94.12 96 VAL A CA 1
ATOM 743 C C . VAL A 1 96 ? 12.094 -19.5 -16.938 1 94.12 96 VAL A C 1
ATOM 745 O O . VAL A 1 96 ? 12.703 -18.922 -17.859 1 94.12 96 VAL A O 1
ATOM 748 N N . ASP A 1 97 ? 12.672 -19.984 -15.898 1 89.19 97 ASP A N 1
ATOM 749 C CA . ASP A 1 97 ? 14.125 -20.094 -15.812 1 89.19 97 ASP A CA 1
ATOM 750 C C . ASP A 1 97 ? 14.617 -21.359 -16.5 1 89.19 97 ASP A C 1
ATOM 752 O O . ASP A 1 97 ? 14.047 -22.438 -16.328 1 89.19 97 ASP A O 1
ATOM 756 N N . LEU A 1 98 ? 15.711 -21.203 -17.234 1 82 98 LEU A N 1
ATOM 757 C CA . LEU A 1 98 ? 16.219 -22.25 -18.109 1 82 98 LEU A CA 1
ATOM 758 C C . LEU A 1 98 ? 16.297 -23.578 -17.375 1 82 98 LEU A C 1
ATOM 760 O O . LEU A 1 98 ? 15.828 -24.609 -17.875 1 82 98 LEU A O 1
ATOM 764 N N . ASP A 1 99 ? 16.828 -23.625 -16.234 1 87.44 99 ASP A N 1
ATOM 765 C CA . ASP A 1 99 ? 17.062 -24.875 -15.523 1 87.44 99 ASP A CA 1
ATOM 766 C C . ASP A 1 99 ? 15.867 -25.25 -14.664 1 87.44 99 ASP A C 1
ATOM 768 O O . ASP A 1 99 ? 15.844 -26.328 -14.062 1 87.44 99 ASP A O 1
ATOM 772 N N . ASN A 1 100 ? 14.773 -24.406 -14.711 1 85.44 100 ASN A N 1
ATOM 773 C CA . ASN A 1 100 ? 13.672 -24.625 -13.773 1 85.44 100 ASN A CA 1
ATOM 774 C C . ASN A 1 100 ? 12.32 -24.344 -14.414 1 85.44 100 ASN A C 1
ATOM 776 O O . ASN A 1 100 ? 11.398 -23.875 -13.75 1 85.44 100 ASN A O 1
ATOM 780 N N . ILE A 1 101 ? 12.203 -24.688 -15.648 1 92.38 101 ILE A N 1
ATOM 781 C CA . ILE A 1 101 ? 10.977 -24.344 -16.375 1 92.38 101 ILE A CA 1
ATOM 782 C C . ILE A 1 101 ? 9.844 -25.266 -15.914 1 92.38 101 ILE A C 1
ATOM 784 O O . ILE A 1 101 ? 10.023 -26.469 -15.789 1 92.38 101 ILE A O 1
ATOM 788 N N . GLY A 1 102 ? 8.711 -24.672 -15.555 1 95.69 102 GLY A N 1
ATOM 789 C CA . GLY A 1 102 ? 7.539 -25.438 -15.172 1 95.69 102 GLY A CA 1
ATOM 790 C C . GLY A 1 102 ? 6.477 -24.609 -14.477 1 95.69 102 GLY A C 1
ATOM 791 O O . GLY A 1 102 ? 6.652 -23.406 -14.281 1 95.69 102 GLY A O 1
ATOM 792 N N . THR A 1 103 ? 5.355 -25.281 -14.25 1 96.31 103 THR A N 1
ATOM 793 C CA . THR A 1 103 ? 4.238 -24.672 -13.547 1 96.31 103 THR A CA 1
ATOM 794 C C . THR A 1 103 ? 4.285 -25 -12.055 1 96.31 103 THR A C 1
ATOM 796 O O . THR A 1 103 ? 4.598 -26.141 -11.68 1 96.31 103 THR A O 1
ATOM 799 N N . ARG A 1 104 ? 4.004 -23.969 -11.273 1 95.38 104 ARG A N 1
ATOM 800 C CA . ARG A 1 104 ? 4.051 -24.141 -9.82 1 95.38 104 ARG A CA 1
ATOM 801 C C . ARG A 1 104 ? 2.824 -23.531 -9.156 1 95.38 104 ARG A C 1
ATOM 803 O O . ARG A 1 104 ? 2.211 -22.609 -9.703 1 95.38 104 ARG A O 1
ATOM 810 N N . ARG A 1 105 ? 2.494 -24.094 -8.023 1 96.44 105 ARG A N 1
ATOM 811 C CA . ARG A 1 105 ? 1.48 -23.531 -7.148 1 96.44 105 ARG A CA 1
ATOM 812 C C . ARG A 1 105 ? 2.123 -22.766 -5.992 1 96.44 105 ARG A C 1
ATOM 814 O O . ARG A 1 105 ? 2.939 -23.328 -5.254 1 96.44 105 ARG A O 1
ATOM 821 N N . VAL A 1 106 ? 1.758 -21.531 -5.891 1 97.44 106 VAL A N 1
ATOM 822 C CA . VAL A 1 106 ? 2.34 -20.703 -4.844 1 97.44 106 VAL A CA 1
ATOM 823 C C . VAL A 1 106 ? 1.251 -20.266 -3.865 1 97.44 106 VAL A C 1
ATOM 825 O O . VAL A 1 106 ? 0.2 -19.766 -4.281 1 97.44 106 VAL A O 1
ATOM 828 N N . LYS A 1 107 ? 1.524 -20.438 -2.627 1 97.5 107 LYS A N 1
ATOM 829 C CA . LYS A 1 107 ? 0.598 -20.047 -1.572 1 97.5 107 LYS A CA 1
ATOM 830 C C . LYS A 1 107 ? 0.887 -18.625 -1.102 1 97.5 107 LYS A C 1
ATOM 832 O O . LYS A 1 107 ? 2.047 -18.234 -0.925 1 97.5 107 LYS A O 1
ATOM 837 N N . ALA A 1 108 ? -0.186 -17.844 -0.911 1 97.56 108 ALA A N 1
ATOM 838 C CA . ALA A 1 108 ? -0.106 -16.516 -0.294 1 97.56 108 ALA A CA 1
ATOM 839 C C . ALA A 1 108 ? -1.302 -16.266 0.621 1 97.56 108 ALA A C 1
ATOM 841 O O . ALA A 1 108 ? -2.145 -17.156 0.808 1 97.56 108 ALA A O 1
ATOM 842 N N . SER A 1 109 ? -1.243 -15.133 1.258 1 97.12 109 SER A N 1
ATOM 843 C CA . SER A 1 109 ? -2.324 -14.797 2.178 1 97.12 109 SER A CA 1
ATOM 844 C C . SER A 1 109 ? -3.053 -13.531 1.735 1 97.12 109 SER A C 1
ATOM 846 O O . SER A 1 109 ? -2.426 -12.5 1.501 1 97.12 109 SER A O 1
ATOM 848 N N . ASN A 1 110 ? -4.32 -13.688 1.649 1 97.44 110 ASN A N 1
ATOM 849 C CA . ASN A 1 110 ? -5.188 -12.523 1.512 1 97.44 110 ASN A CA 1
ATOM 850 C C . ASN A 1 110 ? -5.832 -12.141 2.842 1 97.44 110 ASN A C 1
ATOM 852 O O . ASN A 1 110 ? -6.363 -13 3.549 1 97.44 110 ASN A O 1
ATOM 856 N N . HIS A 1 111 ? -5.676 -10.859 3.102 1 98.62 111 HIS A N 1
ATOM 857 C CA . HIS A 1 111 ? -6.492 -10.359 4.203 1 98.62 111 HIS A CA 1
ATOM 858 C C . HIS A 1 111 ? -7.938 -10.141 3.766 1 98.62 111 HIS A C 1
ATOM 860 O O . HIS A 1 111 ? -8.188 -9.703 2.641 1 98.62 111 HIS A O 1
ATOM 866 N N . THR A 1 112 ? -8.867 -10.445 4.637 1 98.62 112 THR A N 1
ATOM 867 C CA . THR A 1 112 ? -10.266 -10.32 4.238 1 98.62 112 THR A CA 1
ATOM 868 C C . THR A 1 112 ? -10.992 -9.305 5.113 1 98.62 112 THR A C 1
ATOM 870 O O . THR A 1 112 ? -12.094 -8.875 4.781 1 98.62 112 THR A O 1
ATOM 873 N N . LYS A 1 113 ? -10.375 -8.945 6.188 1 98.88 113 LYS A N 1
ATOM 874 C CA . LYS A 1 113 ? -10.883 -7.918 7.094 1 98.88 113 LYS A CA 1
ATOM 875 C C . LYS A 1 113 ? -9.75 -7.223 7.84 1 98.88 113 LYS A C 1
ATOM 877 O O . LYS A 1 113 ? -8.75 -7.855 8.188 1 98.88 113 LYS A O 1
ATOM 882 N N . CYS A 1 114 ? -9.945 -5.98 8.094 1 98.88 114 CYS A N 1
ATOM 883 C CA . CYS A 1 114 ? -8.953 -5.211 8.836 1 98.88 114 CYS A CA 1
ATOM 884 C C . CYS A 1 114 ? -9.578 -4.551 10.055 1 98.88 114 CYS A C 1
ATOM 886 O O . CYS A 1 114 ? -10.797 -4.332 10.094 1 98.88 114 CYS A O 1
ATOM 888 N N . ALA A 1 115 ? -8.773 -4.277 11.023 1 98.69 115 ALA A N 1
ATOM 889 C CA . ALA A 1 115 ? -9.195 -3.559 12.219 1 98.69 115 ALA A CA 1
ATOM 890 C C . ALA A 1 115 ? -8.016 -2.828 12.859 1 98.69 115 ALA A C 1
ATOM 892 O O . ALA A 1 115 ? -6.855 -3.154 12.594 1 98.69 115 ALA A O 1
ATOM 893 N N . CYS A 1 116 ? -8.398 -1.766 13.555 1 98.5 116 CYS A N 1
ATOM 894 C CA . CYS A 1 116 ? -7.367 -1.037 14.289 1 98.5 116 CYS A CA 1
ATOM 895 C C . CYS A 1 116 ? -6.957 -1.793 15.547 1 98.5 116 CYS A C 1
ATOM 897 O O . CYS A 1 116 ? -7.789 -2.066 16.406 1 98.5 116 CYS A O 1
ATOM 899 N N . TYR A 1 117 ? -5.641 -2.098 15.664 1 97.88 117 TYR A N 1
ATOM 900 C CA . TYR A 1 117 ? -5.055 -2.74 16.828 1 97.88 117 TYR A CA 1
ATOM 901 C C . TYR A 1 117 ? -3.877 -1.935 17.375 1 97.88 117 TYR A C 1
ATOM 903 O O . TYR A 1 117 ? -3.287 -1.131 16.641 1 97.88 117 TYR A O 1
ATOM 911 N N . ASP A 1 118 ? -3.551 -2.221 18.578 1 96.5 118 ASP A N 1
ATOM 912 C CA . ASP A 1 118 ? -2.371 -1.574 19.141 1 96.5 118 ASP A CA 1
ATOM 913 C C . ASP A 1 118 ? -1.104 -1.995 18.406 1 96.5 118 ASP A C 1
ATOM 915 O O . ASP A 1 118 ? -0.907 -3.18 18.125 1 96.5 118 ASP A O 1
ATOM 919 N N . THR A 1 119 ? -0.348 -1.006 18 1 90.38 119 THR A N 1
ATOM 920 C CA . THR A 1 119 ? 0.873 -1.295 17.25 1 90.38 119 THR A CA 1
ATOM 921 C C . THR A 1 119 ? 1.818 -2.162 18.078 1 90.38 119 THR A C 1
ATOM 923 O O . THR A 1 119 ? 2.547 -2.992 17.531 1 90.38 119 THR A O 1
ATOM 926 N N . LYS A 1 120 ? 2.025 -1.995 19.297 1 81.62 120 LYS A N 1
ATOM 927 C CA . LYS A 1 120 ? 2.844 -2.842 20.172 1 81.62 120 LYS A CA 1
ATOM 928 C C . LYS A 1 120 ? 2.229 -4.23 20.312 1 81.62 120 LYS A C 1
ATOM 930 O O . LYS A 1 120 ? 2.943 -5.211 20.531 1 81.62 120 LYS A O 1
ATOM 935 N N . SER A 1 121 ? 1.037 -4.465 20.281 1 61.62 121 SER A N 1
ATOM 936 C CA . SER A 1 121 ? 0.398 -5.766 20.453 1 61.62 121 SER A CA 1
ATOM 937 C C . SER A 1 121 ? 0.507 -6.605 19.188 1 61.62 121 SER A C 1
ATOM 939 O O . SER A 1 121 ? 0.218 -7.805 19.203 1 61.62 121 SER A O 1
ATOM 941 N N . ALA A 1 122 ? 0.515 -6.191 18.031 1 51.53 122 ALA A N 1
ATOM 942 C CA . ALA A 1 122 ? 0.36 -6.922 16.781 1 51.53 122 ALA A CA 1
ATOM 943 C C . ALA A 1 122 ? 1.535 -7.867 16.547 1 51.53 122 ALA A C 1
ATOM 945 O O . ALA A 1 122 ? 1.51 -8.688 15.617 1 51.53 122 ALA A O 1
ATOM 946 N N . ILE A 1 123 ? 2.742 -7.73 17.047 1 37.12 123 ILE A N 1
ATOM 947 C CA . ILE A 1 123 ? 3.781 -8.734 16.859 1 37.12 123 ILE A CA 1
ATOM 948 C C . ILE A 1 123 ? 3.426 -10 17.641 1 37.12 123 ILE A C 1
ATOM 950 O O . ILE A 1 123 ? 3.66 -10.078 18.844 1 37.12 123 ILE A O 1
ATOM 954 N N . LYS A 1 124 ? 2.346 -10.461 17.562 1 31.72 124 LYS A N 1
ATOM 955 C CA . LYS A 1 124 ? 2.285 -11.797 18.156 1 31.72 124 LYS A CA 1
ATOM 956 C C . LYS A 1 124 ? 2.859 -12.844 17.203 1 31.72 124 LYS A C 1
ATOM 958 O O . LYS A 1 124 ? 2.557 -12.844 16.016 1 31.72 124 LYS A O 1
ATOM 963 N N . MET B 1 1 ? -56.094 -56.906 5.285 1 37.22 1 MET B N 1
ATOM 964 C CA . MET B 1 1 ? -55.594 -55.531 5.18 1 37.22 1 MET B CA 1
ATOM 965 C C . MET B 1 1 ? -54.094 -55.469 5.324 1 37.22 1 MET B C 1
ATOM 967 O O . MET B 1 1 ? -53.562 -55.875 6.355 1 37.22 1 MET B O 1
ATOM 971 N N . LYS B 1 2 ? -53.344 -55.656 4.117 1 49.44 2 LYS B N 1
ATOM 972 C CA . LYS B 1 2 ? -51.906 -55.688 3.844 1 49.44 2 LYS B CA 1
ATOM 973 C C . LYS B 1 2 ? -51.281 -54.344 4.238 1 49.44 2 LYS B C 1
ATOM 975 O O . LYS B 1 2 ? -51.656 -53.281 3.723 1 49.44 2 LYS B O 1
ATOM 980 N N . SER B 1 3 ? -50.812 -54.188 5.547 1 46.03 3 SER B N 1
ATOM 981 C CA . SER B 1 3 ? -50.125 -53 6.074 1 46.03 3 SER B CA 1
ATOM 982 C C . SER B 1 3 ? -48.812 -52.75 5.312 1 46.03 3 SER B C 1
ATOM 984 O O . SER B 1 3 ? -47.969 -53.656 5.195 1 46.03 3 SER B O 1
ATOM 986 N N . THR B 1 4 ? -48.906 -51.969 4.191 1 51.97 4 THR B N 1
ATOM 987 C CA . THR B 1 4 ? -47.781 -51.469 3.406 1 51.97 4 THR B CA 1
ATOM 988 C C . THR B 1 4 ? -46.875 -50.625 4.266 1 51.97 4 THR B C 1
ATOM 990 O O . THR B 1 4 ? -47.281 -49.594 4.785 1 51.97 4 THR B O 1
ATOM 993 N N . LEU B 1 5 ? -45.969 -51.281 5.008 1 47.22 5 LEU B N 1
ATOM 994 C CA . LEU B 1 5 ? -44.938 -50.562 5.762 1 47.22 5 LEU B CA 1
ATOM 995 C C . LEU B 1 5 ? -44.094 -49.719 4.84 1 47.22 5 LEU B C 1
ATOM 997 O O . LEU B 1 5 ? -43.406 -50.25 3.961 1 47.22 5 LEU B O 1
ATOM 1001 N N . VAL B 1 6 ? -44.531 -48.5 4.551 1 47.5 6 VAL B N 1
ATOM 1002 C CA . VAL B 1 6 ? -43.75 -47.531 3.777 1 47.5 6 VAL B CA 1
ATOM 1003 C C . VAL B 1 6 ? -42.5 -47.125 4.547 1 47.5 6 VAL B C 1
ATOM 1005 O O . VAL B 1 6 ? -42.562 -46.656 5.676 1 47.5 6 VAL B O 1
ATOM 1008 N N . MET B 1 7 ? -41.469 -47.938 4.414 1 44.78 7 MET B N 1
ATOM 1009 C CA . MET B 1 7 ? -40.188 -47.531 4.984 1 44.78 7 MET B CA 1
ATOM 1010 C C . MET B 1 7 ? -39.688 -46.219 4.379 1 44.78 7 MET B C 1
ATOM 1012 O O . MET B 1 7 ? -39.594 -46.094 3.154 1 44.78 7 MET B O 1
ATOM 1016 N N . PHE B 1 8 ? -39.906 -45.094 5.113 1 51.75 8 PHE B N 1
ATOM 1017 C CA . PHE B 1 8 ? -39.375 -43.781 4.75 1 51.75 8 PHE B CA 1
ATOM 1018 C C . PHE B 1 8 ? -37.844 -43.812 4.84 1 51.75 8 PHE B C 1
ATOM 1020 O O . PHE B 1 8 ? -37.281 -44.062 5.906 1 51.75 8 PHE B O 1
ATOM 1027 N N . PHE B 1 9 ? -37.156 -44.094 3.709 1 49.91 9 PHE B N 1
ATOM 1028 C CA . PHE B 1 9 ? -35.688 -43.938 3.678 1 49.91 9 PHE B CA 1
ATOM 1029 C C . PHE B 1 9 ? -35.312 -42.469 3.816 1 49.91 9 PHE B C 1
ATOM 1031 O O . PHE B 1 9 ? -35.719 -41.656 3.01 1 49.91 9 PHE B O 1
ATOM 1038 N N . PHE B 1 10 ? -35.031 -42.062 5.066 1 49.84 10 PHE B N 1
ATOM 1039 C CA . PHE B 1 10 ? -34.406 -40.75 5.258 1 49.84 10 PHE B CA 1
ATOM 1040 C C . PHE B 1 10 ? -33.031 -40.719 4.598 1 49.84 10 PHE B C 1
ATOM 1042 O O . PHE B 1 10 ? -32.156 -41.5 4.949 1 49.84 10 PHE B O 1
ATOM 1049 N N . ALA B 1 11 ? -32.938 -40.312 3.318 1 46.25 11 ALA B N 1
ATOM 1050 C CA . ALA B 1 11 ? -31.641 -40 2.709 1 46.25 11 ALA B CA 1
ATOM 1051 C C . ALA B 1 11 ? -30.875 -38.969 3.521 1 46.25 11 ALA B C 1
ATOM 1053 O O . ALA B 1 11 ? -31.359 -37.844 3.701 1 46.25 11 ALA B O 1
ATOM 1054 N N . ALA B 1 12 ? -30.109 -39.375 4.535 1 44.28 12 ALA B N 1
ATOM 1055 C CA . ALA B 1 12 ? -29.125 -38.469 5.105 1 44.28 12 ALA B CA 1
ATOM 1056 C C . ALA B 1 12 ? -28.359 -37.719 4.012 1 44.28 12 ALA B C 1
ATOM 1058 O O . ALA B 1 12 ? -27.75 -38.375 3.146 1 44.28 12 ALA B O 1
ATOM 1059 N N . ALA B 1 13 ? -28.875 -36.656 3.482 1 43.16 13 ALA B N 1
ATOM 1060 C CA . ALA B 1 13 ? -28 -35.781 2.713 1 4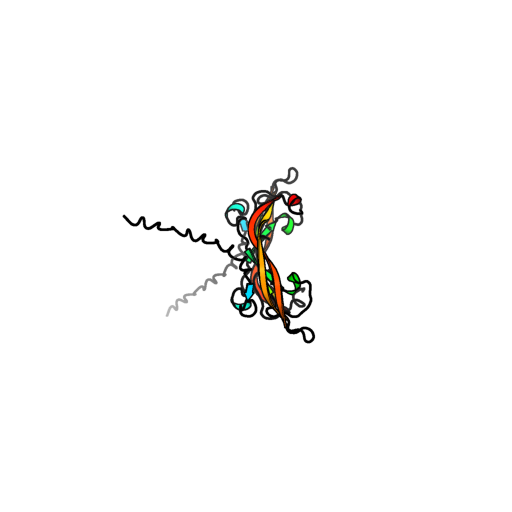3.16 13 ALA B CA 1
ATOM 1061 C C . ALA B 1 13 ? -26.672 -35.562 3.434 1 43.16 13 ALA B C 1
ATOM 1063 O O . ALA B 1 13 ? -26.625 -35.031 4.547 1 43.16 13 ALA B O 1
ATOM 1064 N N . SER B 1 14 ? -25.766 -36.531 3.385 1 42.34 14 SER B N 1
ATOM 1065 C CA . SER B 1 14 ? -24.406 -36.125 3.756 1 42.34 14 SER B CA 1
ATOM 1066 C C . SER B 1 14 ? -24.094 -34.688 3.297 1 42.34 14 SER B C 1
ATOM 1068 O O . SER B 1 14 ? -24.344 -34.344 2.139 1 42.34 14 SER B O 1
ATOM 1070 N N . MET B 1 15 ? -24.531 -33.719 3.988 1 38 15 MET B N 1
ATOM 1071 C CA . MET B 1 15 ? -23.828 -32.469 3.678 1 38 15 MET B CA 1
ATOM 1072 C C . MET B 1 15 ? -22.359 -32.75 3.324 1 38 15 MET B C 1
ATOM 1074 O O . MET B 1 15 ? -21.609 -33.281 4.137 1 38 15 MET B O 1
ATOM 1078 N N . ALA B 1 16 ? -22.031 -33.25 2.055 1 39.34 16 ALA B N 1
ATOM 1079 C CA . ALA B 1 16 ? -20.656 -33.062 1.583 1 39.34 16 ALA B CA 1
ATOM 1080 C C . ALA B 1 16 ? -20 -31.859 2.23 1 39.34 16 ALA B C 1
ATOM 1082 O O . ALA B 1 16 ? -20.625 -30.797 2.332 1 39.34 16 ALA B O 1
ATOM 1083 N N . VAL B 1 17 ? -19.344 -31.953 3.338 1 39.06 17 VAL B N 1
ATOM 1084 C CA . VAL B 1 17 ? -18.297 -30.984 3.652 1 39.06 17 VAL B CA 1
ATOM 1085 C C . VAL B 1 17 ? -17.797 -30.344 2.363 1 39.06 17 VAL B C 1
ATOM 1087 O O . VAL B 1 17 ? -17.391 -31.047 1.434 1 39.06 17 VAL B O 1
ATOM 1090 N N . ALA B 1 18 ? -18.484 -29.312 1.708 1 40.28 18 ALA B N 1
ATOM 1091 C CA . ALA B 1 18 ? -17.875 -28.469 0.688 1 40.28 18 ALA B CA 1
ATOM 1092 C C . ALA B 1 18 ? -16.359 -28.453 0.803 1 40.28 18 ALA B C 1
ATOM 1094 O O . ALA B 1 18 ? -15.812 -28.188 1.875 1 40.28 18 ALA B O 1
ATOM 1095 N N . GLY B 1 19 ? -15.602 -29.391 0.337 1 38.59 19 GLY B N 1
ATOM 1096 C CA . GLY B 1 19 ? -14.164 -29.297 0.137 1 38.59 19 GLY B CA 1
ATOM 1097 C C . GLY B 1 19 ? -13.648 -27.875 0.116 1 38.59 19 GLY B C 1
ATOM 1098 O O . GLY B 1 19 ? -14.328 -26.969 -0.37 1 38.59 19 GLY B O 1
ATOM 1099 N N . VAL B 1 20 ? -13.016 -27.297 1.084 1 42.28 20 VAL B N 1
ATOM 1100 C CA . VAL B 1 20 ? -12.266 -26.047 0.942 1 42.28 20 VAL B CA 1
ATOM 1101 C C . VAL B 1 20 ? -11.82 -25.875 -0.509 1 42.28 20 VAL B C 1
ATOM 1103 O O . VAL B 1 20 ? -11 -26.656 -1.01 1 42.28 20 VAL B O 1
ATOM 1106 N N . ILE B 1 21 ? -12.672 -25.891 -1.561 1 48.09 21 ILE B N 1
ATOM 1107 C CA . ILE B 1 21 ? -12.25 -25.469 -2.891 1 48.09 21 ILE B CA 1
ATOM 1108 C C . ILE B 1 21 ? -11.078 -24.5 -2.771 1 48.09 21 ILE B C 1
ATOM 1110 O O . ILE B 1 21 ? -11.227 -23.391 -2.25 1 48.09 21 ILE B O 1
ATOM 1114 N N . ASN B 1 22 ? -9.898 -24.891 -2.248 1 57.03 22 ASN B N 1
ATOM 1115 C CA . ASN B 1 22 ? -8.727 -24.031 -2.246 1 57.03 22 ASN B CA 1
ATOM 1116 C C . ASN B 1 22 ? -8.695 -23.125 -3.475 1 57.03 22 ASN B C 1
ATOM 1118 O O . ASN B 1 22 ? -8.703 -23.609 -4.609 1 57.03 22 ASN B O 1
ATOM 1122 N N . HIS B 1 23 ? -9.297 -21.969 -3.463 1 76.5 23 HIS B N 1
ATOM 1123 C CA . HIS B 1 23 ? -9.344 -20.953 -4.512 1 76.5 23 HIS B CA 1
ATOM 1124 C C . HIS B 1 23 ? -7.988 -20.781 -5.188 1 76.5 23 HIS B C 1
ATOM 1126 O O . HIS B 1 23 ? -7.023 -20.359 -4.551 1 76.5 23 HIS B O 1
ATOM 1132 N N . VAL B 1 24 ? -7.84 -21.719 -6.121 1 88.25 24 VAL B N 1
ATOM 1133 C CA . VAL B 1 24 ? -6.652 -21.562 -6.949 1 88.25 24 VAL B CA 1
ATOM 1134 C C . VAL B 1 24 ? -6.91 -20.5 -8.016 1 88.25 24 VAL B C 1
ATOM 1136 O O . VAL B 1 24 ? -7.875 -20.594 -8.773 1 88.25 24 VAL B O 1
ATOM 1139 N N . ILE B 1 25 ? -6.16 -19.547 -7.988 1 92.38 25 ILE B N 1
ATOM 1140 C CA . ILE B 1 25 ? -6.207 -18.5 -9 1 92.38 25 ILE B CA 1
ATOM 1141 C C . ILE B 1 25 ? -5.234 -18.828 -10.133 1 92.38 25 ILE B C 1
ATOM 1143 O O . ILE B 1 25 ? -4.039 -19.031 -9.891 1 92.38 25 ILE B O 1
ATOM 1147 N N . ASP B 1 26 ? -5.77 -18.969 -11.297 1 95.12 26 ASP B N 1
ATOM 1148 C CA . ASP B 1 26 ? -4.918 -19.172 -12.461 1 95.12 26 ASP B CA 1
ATOM 1149 C C . ASP B 1 26 ? -4.254 -17.875 -12.898 1 95.12 26 ASP B C 1
ATOM 1151 O O . ASP B 1 26 ? -4.719 -17.219 -13.844 1 95.12 26 ASP B O 1
ATOM 1155 N N . ALA B 1 27 ? -3.135 -17.578 -12.344 1 95.62 27 ALA B N 1
ATOM 1156 C CA . ALA B 1 27 ? -2.441 -16.328 -12.594 1 95.62 27 ALA B CA 1
ATOM 1157 C C . ALA B 1 27 ? -1.819 -16.312 -13.992 1 95.62 27 ALA B C 1
ATOM 1159 O O . ALA B 1 27 ? -1.537 -15.242 -14.539 1 95.62 27 ALA B O 1
ATOM 1160 N N . ILE B 1 28 ? -1.562 -17.438 -14.531 1 92.12 28 ILE B N 1
ATOM 1161 C CA . ILE B 1 28 ? -0.986 -17.547 -15.867 1 92.12 28 ILE B CA 1
ATOM 1162 C C . ILE B 1 28 ? -1.939 -16.938 -16.891 1 92.12 28 ILE B C 1
ATOM 1164 O O . ILE B 1 28 ? -1.527 -16.141 -17.734 1 92.12 28 ILE B O 1
ATOM 1168 N N . SER B 1 29 ? -3.172 -17.312 -16.672 1 92.56 29 SER B N 1
ATOM 1169 C CA . SER B 1 29 ? -4.172 -16.859 -17.625 1 92.56 29 SER B CA 1
ATOM 1170 C C . SER B 1 29 ? -4.652 -15.453 -17.297 1 92.56 29 SER B C 1
ATOM 1172 O O . SER B 1 29 ? -5.137 -14.734 -18.172 1 92.56 29 SER B O 1
ATOM 1174 N N . LEU B 1 30 ? -4.477 -15.102 -15.992 1 90.81 30 LEU B N 1
ATOM 1175 C CA . LEU B 1 30 ? -4.91 -13.773 -15.57 1 90.81 30 LEU B CA 1
ATOM 1176 C C . LEU B 1 30 ? -3.859 -12.727 -15.914 1 90.81 30 LEU B C 1
ATOM 1178 O O . LEU B 1 30 ? -2.711 -12.82 -15.477 1 90.81 30 LEU B O 1
ATOM 1182 N N . ASN B 1 31 ? -3.949 -11.961 -16.828 1 88.56 31 ASN B N 1
ATOM 1183 C CA . ASN B 1 31 ? -3.031 -10.883 -17.172 1 88.56 31 ASN B CA 1
ATOM 1184 C C . ASN B 1 31 ? -3.141 -9.727 -16.188 1 88.56 31 ASN B C 1
ATOM 1186 O O . ASN B 1 31 ? -3.912 -8.789 -16.406 1 88.56 31 ASN B O 1
ATOM 1190 N N . TYR B 1 32 ? -2.297 -9.727 -15.133 1 93 32 TYR B N 1
ATOM 1191 C CA . TYR B 1 32 ? -2.396 -8.734 -14.07 1 93 32 TYR B CA 1
ATOM 1192 C C . TYR B 1 32 ? -2.008 -7.352 -14.578 1 93 32 TYR B C 1
ATOM 1194 O O . TYR B 1 32 ? -2.52 -6.34 -14.086 1 93 32 TYR B O 1
ATOM 1202 N N . ALA B 1 33 ? -1.131 -7.324 -15.5 1 93.38 33 ALA B N 1
ATOM 1203 C CA . ALA B 1 33 ? -0.761 -6.031 -16.062 1 93.38 33 ALA B CA 1
ATOM 1204 C C . ALA B 1 33 ? -1.942 -5.391 -16.797 1 93.38 33 ALA B C 1
ATOM 1206 O O . ALA B 1 33 ? -1.936 -4.188 -17.062 1 93.38 33 ALA B O 1
ATOM 1207 N N . GLU B 1 34 ? -2.916 -6.184 -17.062 1 92.62 34 GLU B N 1
ATOM 1208 C CA . GLU B 1 34 ? -4.129 -5.66 -17.688 1 92.62 34 GLU B CA 1
ATOM 1209 C C . GLU B 1 34 ? -5.23 -5.438 -16.656 1 92.62 34 GLU B C 1
ATOM 1211 O O . GLU B 1 34 ? -5.98 -4.465 -16.75 1 92.62 34 GLU B O 1
ATOM 1216 N N . THR B 1 35 ? -5.316 -6.309 -15.695 1 95 35 THR B N 1
ATOM 1217 C CA . THR B 1 35 ? -6.43 -6.262 -14.75 1 95 35 THR B CA 1
ATOM 1218 C C . THR B 1 35 ? -6.141 -5.289 -13.617 1 95 35 THR B C 1
ATOM 1220 O O . THR B 1 35 ? -7.062 -4.75 -13 1 95 35 THR B O 1
ATOM 1223 N N . PHE B 1 36 ? -4.871 -5.066 -13.273 1 98 36 PHE B N 1
ATOM 1224 C CA . PHE B 1 36 ? -4.418 -4.125 -12.258 1 98 36 PHE B CA 1
ATOM 1225 C C . PHE B 1 36 ? -3.146 -3.414 -12.711 1 98 36 PHE B C 1
ATOM 1227 O O . PHE B 1 36 ? -2.088 -3.582 -12.102 1 98 36 PHE B O 1
ATOM 1234 N N . PRO B 1 37 ? -3.307 -2.598 -13.758 1 98.31 37 PRO B N 1
ATOM 1235 C CA . PRO B 1 37 ? -2.133 -2 -14.406 1 98.31 37 PRO B CA 1
ATOM 1236 C C . PRO B 1 37 ? -1.521 -0.871 -13.578 1 98.31 37 PRO B C 1
ATOM 1238 O O . PRO B 1 37 ? -2.238 -0.157 -12.875 1 98.31 37 PRO B O 1
ATOM 1241 N N . CYS B 1 38 ? -0.251 -0.707 -13.727 1 98.75 38 CYS B N 1
ATOM 1242 C CA . CYS B 1 38 ? 0.455 0.47 -13.234 1 98.75 38 CYS B CA 1
ATOM 1243 C C . CYS B 1 38 ? 0.098 1.704 -14.055 1 98.75 38 CYS B C 1
ATOM 1245 O O . CYS B 1 38 ? 0.202 1.69 -15.281 1 98.75 38 CYS B O 1
ATOM 1247 N N . GLY B 1 39 ? -0.383 2.766 -13.336 1 98.56 39 GLY B N 1
ATOM 1248 C CA . GLY B 1 39 ? -0.702 4.008 -14.023 1 98.56 39 GLY B CA 1
ATOM 1249 C C . GLY B 1 39 ? -1.104 5.125 -13.086 1 98.56 39 GLY B C 1
ATOM 1250 O O . GLY B 1 39 ? -0.742 6.285 -13.297 1 98.56 39 GLY B O 1
ATOM 1251 N N . LYS B 1 40 ? -1.819 4.738 -12.07 1 98.56 40 LYS B N 1
ATOM 1252 C CA . LYS B 1 40 ? -2.33 5.715 -11.117 1 98.56 40 LYS B CA 1
ATOM 1253 C C . LYS B 1 40 ? -1.849 5.406 -9.703 1 98.56 40 LYS B C 1
ATOM 1255 O O . LYS B 1 40 ? -1.791 4.238 -9.305 1 98.56 40 LYS B O 1
ATOM 1260 N N . PRO B 1 41 ? -1.481 6.449 -8.992 1 98.81 41 PRO B N 1
ATOM 1261 C CA . PRO B 1 41 ? -1.136 6.199 -7.586 1 98.81 41 PRO B CA 1
ATOM 1262 C C . PRO B 1 41 ? -2.328 5.727 -6.762 1 98.81 41 PRO B C 1
ATOM 1264 O O . PRO B 1 41 ? -3.479 5.969 -7.137 1 98.81 41 PRO B O 1
ATOM 1267 N N . GLN B 1 42 ? -2.018 5.051 -5.684 1 98.75 42 GLN B N 1
ATOM 1268 C CA . GLN B 1 42 ? -3.051 4.547 -4.785 1 98.75 42 GLN B CA 1
ATOM 1269 C C . GLN B 1 42 ? -3.043 5.309 -3.459 1 98.75 42 GLN B C 1
ATOM 1271 O O . GLN B 1 42 ? -1.985 5.727 -2.984 1 98.75 42 GLN B O 1
ATOM 1276 N N . PRO B 1 43 ? -4.211 5.52 -2.881 1 98.62 43 PRO B N 1
ATOM 1277 C CA . PRO B 1 43 ? -4.227 6.105 -1.539 1 98.62 43 PRO B CA 1
ATOM 1278 C C . PRO B 1 43 ? -3.605 5.188 -0.488 1 98.62 43 PRO B C 1
ATOM 1280 O O . PRO B 1 43 ? -3.908 3.994 -0.448 1 98.62 43 PRO B O 1
ATOM 1283 N N . GLN B 1 44 ? -2.705 5.727 0.259 1 98.75 44 GLN B N 1
ATOM 1284 C CA . GLN B 1 44 ? -2.012 4.992 1.312 1 98.75 44 GLN B CA 1
ATOM 1285 C C . GLN B 1 44 ? -1.848 5.848 2.564 1 98.75 44 GLN B C 1
ATOM 1287 O O . GLN B 1 44 ? -1.573 7.047 2.471 1 98.75 44 GLN B O 1
ATOM 1292 N N . VAL B 1 45 ? -1.95 5.223 3.641 1 98.69 45 VAL B N 1
ATOM 1293 C CA . VAL B 1 45 ? -1.851 5.922 4.918 1 98.69 45 VAL B CA 1
ATOM 1294 C C . VAL B 1 45 ? -0.384 6.07 5.312 1 98.69 45 VAL B C 1
ATOM 1296 O O . VAL B 1 45 ? 0.385 5.109 5.242 1 98.69 45 VAL B O 1
ATOM 1299 N N . TYR B 1 46 ? -0.054 7.242 5.766 1 98.44 46 TYR B N 1
ATOM 1300 C CA . TYR B 1 46 ? 1.243 7.527 6.371 1 98.44 46 TYR B CA 1
ATOM 1301 C C . TYR B 1 46 ? 1.077 8.25 7.703 1 98.44 46 TYR B C 1
ATOM 1303 O O . TYR B 1 46 ? 0.326 9.219 7.801 1 98.44 46 TYR B O 1
ATOM 1311 N N . THR B 1 47 ? 1.807 7.711 8.68 1 97.62 47 THR B N 1
ATOM 1312 C CA . THR B 1 47 ? 1.776 8.422 9.953 1 97.62 47 THR B CA 1
ATOM 1313 C C . THR B 1 47 ? 2.598 9.711 9.875 1 97.62 47 THR B C 1
ATOM 1315 O O . THR B 1 47 ? 3.578 9.781 9.133 1 97.62 47 THR B O 1
ATOM 1318 N N . LEU B 1 48 ? 2.209 10.664 10.664 1 97.38 48 LEU B N 1
ATOM 1319 C CA . LEU B 1 48 ? 2.969 11.914 10.68 1 97.38 48 LEU B CA 1
ATOM 1320 C C . LEU B 1 48 ? 4.348 11.703 11.297 1 97.38 48 LEU B C 1
ATOM 1322 O O . LEU B 1 48 ? 5.305 12.391 10.945 1 97.38 48 LEU B O 1
ATOM 1326 N N . ARG B 1 49 ? 4.418 10.68 12.109 1 96.69 49 ARG B N 1
ATOM 1327 C CA . ARG B 1 49 ? 5.73 10.336 12.648 1 96.69 49 ARG B CA 1
ATOM 1328 C C . ARG B 1 49 ? 6.672 9.875 11.539 1 96.69 49 ARG B C 1
ATOM 1330 O O . ARG B 1 49 ? 7.848 10.234 11.531 1 96.69 49 ARG B O 1
ATOM 1337 N N . GLU B 1 50 ? 6.125 9.047 10.688 1 97 50 GLU B N 1
ATOM 1338 C CA . GLU B 1 50 ? 6.914 8.578 9.547 1 97 50 GLU B CA 1
ATOM 1339 C C . GLU B 1 50 ? 7.34 9.742 8.656 1 97 50 GLU B C 1
ATOM 1341 O O . GLU B 1 50 ? 8.453 9.758 8.133 1 97 50 GLU B O 1
ATOM 1346 N N . ILE B 1 51 ? 6.469 10.68 8.438 1 97.88 51 ILE B N 1
ATOM 1347 C CA . ILE B 1 51 ? 6.711 11.781 7.512 1 97.88 51 ILE B CA 1
ATOM 1348 C C . ILE B 1 51 ? 7.711 12.758 8.125 1 97.88 51 ILE B C 1
ATOM 1350 O O . ILE B 1 51 ? 8.648 13.203 7.457 1 97.88 51 ILE B O 1
ATOM 1354 N N . THR B 1 52 ? 7.633 13.078 9.391 1 97.12 52 THR B N 1
ATOM 1355 C CA . THR B 1 52 ? 8.43 14.133 10.016 1 97.12 52 THR B CA 1
ATOM 1356 C C . THR B 1 52 ? 9.719 13.562 10.586 1 97.12 52 THR B C 1
ATOM 1358 O O . THR B 1 52 ? 10.703 14.289 10.766 1 97.12 52 THR B O 1
ATOM 1361 N N . GLY B 1 53 ? 9.625 12.344 11 1 96.94 53 GLY B N 1
ATOM 1362 C CA . GLY B 1 53 ? 10.75 11.734 11.688 1 96.94 53 GLY B CA 1
ATOM 1363 C C . GLY B 1 53 ? 10.781 12.047 13.172 1 96.94 53 GLY B C 1
ATOM 1364 O O . GLY B 1 53 ? 11.758 11.727 13.859 1 96.94 53 GLY B O 1
ATOM 1365 N N . GLU B 1 54 ? 9.703 12.695 13.609 1 94.81 54 GLU B N 1
ATOM 1366 C CA . GLU B 1 54 ? 9.625 13.07 15.016 1 94.81 54 GLU B CA 1
ATOM 1367 C C . GLU B 1 54 ? 8.617 12.203 15.766 1 94.81 54 GLU B C 1
ATOM 1369 O O . GLU B 1 54 ? 7.602 11.789 15.195 1 94.81 54 GLU B O 1
ATOM 1374 N N . GLU B 1 55 ? 8.852 12.031 17 1 94 55 GLU B N 1
ATOM 1375 C CA . GLU B 1 55 ? 8.023 11.117 17.781 1 94 55 GLU B CA 1
ATOM 1376 C C . GLU B 1 55 ? 6.969 11.875 18.594 1 94 55 GLU B C 1
ATOM 1378 O O . GLU B 1 55 ? 6.582 11.453 19.672 1 94 55 GLU B O 1
ATOM 1383 N N . PHE B 1 56 ? 6.566 12.945 18.094 1 94.81 56 PHE B N 1
ATOM 1384 C CA . PHE B 1 56 ? 5.496 13.688 18.75 1 94.81 56 PHE B CA 1
ATOM 1385 C C . PHE B 1 56 ? 4.152 13 18.547 1 94.81 56 PHE B C 1
ATOM 1387 O O . PHE B 1 56 ? 4.031 12.117 17.703 1 94.81 56 PHE B O 1
ATOM 1394 N N . THR B 1 57 ? 3.238 13.367 19.422 1 95.5 57 THR B N 1
ATOM 1395 C CA . THR B 1 57 ? 1.852 12.984 19.188 1 95.5 57 THR B CA 1
ATOM 1396 C C . THR B 1 57 ? 1.145 14.008 18.312 1 95.5 57 THR B C 1
ATOM 1398 O O . THR B 1 57 ? 1.07 15.188 18.656 1 95.5 57 THR B O 1
ATOM 1401 N N . TYR B 1 58 ? 0.622 13.516 17.234 1 95.88 58 TYR B N 1
ATOM 1402 C CA . TYR B 1 58 ? -0.027 14.391 16.266 1 95.88 58 TYR B CA 1
ATOM 1403 C C . TYR B 1 58 ? -1.533 14.164 16.25 1 95.88 58 TYR B C 1
ATOM 1405 O O . TYR B 1 58 ? -2.006 13.078 16.578 1 95.88 58 TYR B O 1
ATOM 1413 N N . ASP B 1 59 ? -2.197 15.242 15.914 1 95.62 59 ASP B N 1
ATOM 1414 C CA . ASP B 1 59 ? -3.623 15.188 15.602 1 95.62 59 ASP B CA 1
ATOM 1415 C C . ASP B 1 59 ? -3.922 15.883 14.273 1 95.62 59 ASP B C 1
ATOM 1417 O O . ASP B 1 59 ? -3.85 17.109 14.18 1 95.62 59 ASP B O 1
ATOM 1421 N N . PRO B 1 60 ? -4.414 15.078 13.266 1 96.62 60 PRO B N 1
ATOM 1422 C CA . PRO B 1 60 ? -4.559 13.617 13.266 1 96.62 60 PRO B CA 1
ATOM 1423 C C . PRO B 1 60 ? -3.215 12.898 13.281 1 96.62 60 PRO B C 1
ATOM 1425 O O . PRO B 1 60 ? -2.178 13.5 13 1 96.62 60 PRO B O 1
ATOM 1428 N N . PRO B 1 61 ? -3.289 11.555 13.648 1 96.5 61 PRO B N 1
ATOM 1429 C CA . PRO B 1 61 ? -2.018 10.836 13.75 1 96.5 61 PRO B CA 1
ATOM 1430 C C . PRO B 1 61 ? -1.448 10.438 12.391 1 96.5 61 PRO B C 1
ATOM 1432 O O . PRO B 1 61 ? -0.266 10.109 12.281 1 96.5 61 PRO B O 1
ATOM 1435 N N . SER B 1 62 ? -2.34 10.406 11.398 1 97.69 62 SER B N 1
ATOM 1436 C CA . SER B 1 62 ? -1.918 9.984 10.07 1 97.69 62 SER B CA 1
ATOM 1437 C C . SER B 1 62 ? -2.664 10.75 8.977 1 97.69 62 SER B C 1
ATOM 1439 O O . SER B 1 62 ? -3.674 11.398 9.25 1 97.69 62 SER B O 1
ATOM 1441 N N . VAL B 1 63 ? -2.086 10.68 7.82 1 97.94 63 VAL B N 1
ATOM 1442 C CA . VAL B 1 63 ? -2.691 11.297 6.645 1 97.94 63 VAL B CA 1
ATOM 1443 C C . VAL B 1 63 ? -2.697 10.305 5.484 1 97.94 63 VAL B C 1
ATOM 1445 O O . VAL B 1 63 ? -2.072 9.242 5.566 1 97.94 63 VAL B O 1
ATOM 1448 N N . VAL B 1 64 ? -3.432 10.672 4.457 1 98.38 64 VAL B N 1
ATOM 1449 C CA . VAL B 1 64 ? -3.508 9.836 3.264 1 98.38 64 VAL B CA 1
ATOM 1450 C C . VAL B 1 64 ? -2.764 10.516 2.113 1 98.38 64 VAL B C 1
ATOM 1452 O O . VAL B 1 64 ? -3.027 11.672 1.792 1 98.38 64 VAL B O 1
ATOM 1455 N N . LEU B 1 65 ? -1.792 9.766 1.6 1 98.38 65 LEU B N 1
ATOM 1456 C CA . LEU B 1 65 ? -1.065 10.188 0.406 1 98.38 65 LEU B CA 1
ATOM 1457 C C . LEU B 1 65 ? -1.363 9.258 -0.767 1 98.38 65 LEU B C 1
ATOM 1459 O O . LEU B 1 65 ? -1.794 8.125 -0.569 1 98.38 65 LEU B O 1
ATOM 1463 N N . HIS B 1 66 ? -1.179 9.781 -1.93 1 98.69 66 HIS B N 1
ATOM 1464 C CA . HIS B 1 66 ? -1.225 8.945 -3.121 1 98.69 66 HIS B CA 1
ATOM 1465 C C . HIS B 1 66 ? 0.177 8.539 -3.564 1 98.69 66 HIS B C 1
ATOM 1467 O O . HIS B 1 66 ? 1.038 9.398 -3.775 1 98.69 66 HIS B O 1
ATOM 1473 N N . ARG B 1 67 ? 0.428 7.215 -3.65 1 98.81 67 ARG B N 1
ATOM 1474 C CA . ARG B 1 67 ? 1.76 6.68 -3.916 1 98.81 67 ARG B CA 1
ATOM 1475 C C . ARG B 1 67 ? 1.707 5.562 -4.949 1 98.81 67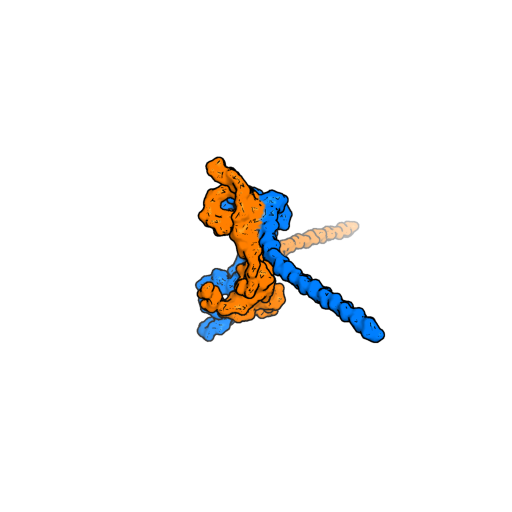 ARG B C 1
ATOM 1477 O O . ARG B 1 67 ? 0.673 4.91 -5.113 1 98.81 67 ARG B O 1
ATOM 1484 N N . CYS B 1 68 ? 2.781 5.379 -5.547 1 98.88 68 CYS B N 1
ATOM 1485 C CA . CYS B 1 68 ? 2.869 4.387 -6.613 1 98.88 68 CYS B CA 1
ATOM 1486 C C . CYS B 1 68 ? 3.342 3.043 -6.066 1 98.88 68 CYS B C 1
ATOM 1488 O O . CYS B 1 68 ? 3.354 2.043 -6.789 1 98.88 68 CYS B O 1
ATOM 1490 N N . ASP B 1 69 ? 3.586 3.012 -4.758 1 98.06 69 ASP B N 1
ATOM 1491 C CA . ASP B 1 69 ? 4.039 1.766 -4.148 1 98.06 69 ASP B CA 1
ATOM 1492 C C . ASP B 1 69 ? 2.953 0.695 -4.211 1 98.06 69 ASP B C 1
ATOM 1494 O O . ASP B 1 69 ? 1.825 0.922 -3.766 1 98.06 69 ASP B O 1
ATOM 1498 N N . ARG B 1 70 ? 3.309 -0.386 -4.871 1 98.19 70 ARG B N 1
ATOM 1499 C CA . ARG B 1 70 ? 2.42 -1.537 -4.996 1 98.19 70 ARG B CA 1
ATOM 1500 C C . ARG B 1 70 ? 1.103 -1.144 -5.656 1 98.19 70 ARG B C 1
ATOM 1502 O O . ARG B 1 70 ? 0.062 -1.747 -5.387 1 98.19 70 ARG B O 1
ATOM 1509 N N . ALA B 1 71 ? 1.115 -0.177 -6.531 1 98.62 71 ALA B N 1
ATOM 1510 C CA . ALA B 1 71 ? -0.097 0.443 -7.059 1 98.62 71 ALA B CA 1
ATOM 1511 C C . ALA B 1 71 ? -0.507 -0.195 -8.383 1 98.62 71 ALA B C 1
ATOM 1513 O O . ALA B 1 71 ? -1.559 0.133 -8.938 1 98.62 71 ALA B O 1
ATOM 1514 N N . GLY B 1 72 ? 0.359 -1.146 -8.922 1 98.75 72 GLY B N 1
ATOM 1515 C CA . GLY B 1 72 ? 0.026 -1.785 -10.188 1 98.75 72 GLY B CA 1
ATOM 1516 C C . GLY B 1 72 ? 1.118 -2.705 -10.695 1 98.75 72 GLY B C 1
ATOM 1517 O O . GLY B 1 72 ? 2.271 -2.604 -10.273 1 98.75 72 GLY B O 1
ATOM 1518 N N . CYS B 1 73 ? 0.749 -3.525 -11.586 1 98.5 73 CYS B N 1
ATOM 1519 C CA . CYS B 1 73 ? 1.656 -4.535 -12.125 1 98.5 73 CYS B CA 1
ATOM 1520 C C . CYS B 1 73 ? 2.312 -4.051 -13.414 1 98.5 73 CYS B C 1
ATOM 1522 O O . CYS B 1 73 ? 1.686 -3.346 -14.203 1 98.5 73 CYS B O 1
ATOM 1524 N N . CYS B 1 74 ? 3.465 -4.445 -13.539 1 97.88 74 CYS B N 1
ATOM 1525 C CA . CYS B 1 74 ? 4.207 -4.258 -14.773 1 97.88 74 CYS B CA 1
ATOM 1526 C C . CYS B 1 74 ? 4.355 -5.578 -15.531 1 97.88 74 CYS B C 1
ATOM 1528 O O . CYS B 1 74 ? 4.273 -6.652 -14.93 1 97.88 74 CYS B O 1
ATOM 1530 N N . LEU B 1 75 ? 4.617 -5.5 -16.797 1 94.75 75 LEU B N 1
ATOM 1531 C CA . LEU B 1 75 ? 4.684 -6.672 -17.672 1 94.75 75 LEU B CA 1
ATOM 1532 C C . LEU B 1 75 ? 5.992 -7.426 -17.469 1 94.75 75 LEU B C 1
ATOM 1534 O O . LEU B 1 75 ? 6.004 -8.656 -17.406 1 94.75 75 LEU B O 1
ATOM 1538 N N . ASN B 1 76 ? 7.051 -6.656 -17.297 1 93.31 76 ASN B N 1
ATOM 1539 C CA . ASN B 1 76 ? 8.375 -7.27 -17.234 1 93.31 76 ASN B CA 1
ATOM 1540 C C . ASN B 1 76 ? 8.828 -7.465 -15.797 1 93.31 76 ASN B C 1
ATOM 1542 O O . ASN B 1 76 ? 8.602 -6.605 -14.945 1 93.31 76 ASN B O 1
ATOM 1546 N N . ASP B 1 77 ? 9.617 -8.5 -15.57 1 92.25 77 ASP B N 1
ATOM 1547 C CA . ASP B 1 77 ? 10.008 -8.859 -14.211 1 92.25 77 ASP B CA 1
ATOM 1548 C C . ASP B 1 77 ? 11.086 -7.922 -13.68 1 92.25 77 ASP B C 1
ATOM 1550 O O . ASP B 1 77 ? 11.344 -7.883 -12.477 1 92.25 77 ASP B O 1
ATOM 1554 N N . HIS B 1 78 ? 11.703 -7.156 -14.57 1 94.31 78 HIS B N 1
ATOM 1555 C CA . HIS B 1 78 ? 12.742 -6.238 -14.117 1 94.31 78 HIS B CA 1
ATOM 1556 C C . HIS B 1 78 ? 12.188 -4.836 -13.898 1 94.31 78 HIS B C 1
ATOM 1558 O O . HIS B 1 78 ? 12.938 -3.906 -13.594 1 94.31 78 HIS B O 1
ATOM 1564 N N . GLU B 1 79 ? 10.883 -4.695 -14.086 1 96.62 79 GLU B N 1
ATOM 1565 C CA . GLU B 1 79 ? 10.242 -3.398 -13.891 1 96.62 79 GLU B CA 1
ATOM 1566 C C . GLU B 1 79 ? 9.43 -3.371 -12.602 1 96.62 79 GLU B C 1
ATOM 1568 O O . GLU B 1 79 ? 8.953 -4.41 -12.141 1 96.62 79 GLU B O 1
ATOM 1573 N N . SER B 1 80 ? 9.289 -2.232 -12.078 1 97.56 80 SER B N 1
ATOM 1574 C CA . SER B 1 80 ? 8.383 -1.964 -10.969 1 97.56 80 SER B CA 1
ATOM 1575 C C . SER B 1 80 ? 7.605 -0.669 -11.18 1 97.56 80 SER B C 1
ATOM 1577 O O . SER B 1 80 ? 8.031 0.191 -11.961 1 97.56 80 SER B O 1
ATOM 1579 N N . CYS B 1 81 ? 6.473 -0.562 -10.562 1 98.56 81 CYS B N 1
ATOM 1580 C CA . CYS B 1 81 ? 5.645 0.635 -10.656 1 98.56 81 CYS B CA 1
ATOM 1581 C C . CYS B 1 81 ? 6.223 1.769 -9.82 1 98.56 81 CYS B C 1
ATOM 1583 O O . CYS B 1 81 ? 6.34 1.648 -8.602 1 98.56 81 CYS B O 1
ATOM 1585 N N . GLN B 1 82 ? 6.57 2.877 -10.469 1 98.56 82 GLN B N 1
ATOM 1586 C CA . GLN B 1 82 ? 7.289 3.973 -9.828 1 98.56 82 GLN B CA 1
ATOM 1587 C C . GLN B 1 82 ? 6.676 5.32 -10.188 1 98.56 82 GLN B C 1
ATOM 1589 O O . GLN B 1 82 ? 5.945 5.434 -11.172 1 98.56 82 GLN B O 1
ATOM 1594 N N . PRO B 1 83 ? 6.941 6.344 -9.344 1 98.5 83 PRO B N 1
ATOM 1595 C CA . PRO B 1 83 ? 6.41 7.672 -9.664 1 98.5 83 PRO B CA 1
ATOM 1596 C C . PRO B 1 83 ? 6.957 8.227 -10.977 1 98.5 83 PRO B C 1
ATOM 1598 O O . PRO B 1 83 ? 8.164 8.172 -11.219 1 98.5 83 PRO B O 1
ATOM 1601 N N . ASP B 1 84 ? 6.055 8.688 -11.766 1 98.62 84 ASP B N 1
ATOM 1602 C CA . ASP B 1 84 ? 6.387 9.391 -13 1 98.62 84 ASP B CA 1
ATOM 1603 C C . ASP B 1 84 ? 6.207 10.898 -12.836 1 98.62 84 ASP B C 1
ATOM 1605 O O . ASP B 1 84 ? 6.855 11.688 -13.531 1 98.62 84 ASP B O 1
ATOM 1609 N N . ASP B 1 85 ? 5.328 11.289 -11.836 1 98.5 85 ASP B N 1
ATOM 1610 C CA . ASP B 1 85 ? 5.07 12.688 -11.484 1 98.5 85 ASP B CA 1
ATOM 1611 C C . ASP B 1 85 ? 4.738 12.828 -10 1 98.5 85 ASP B C 1
ATOM 1613 O O . ASP B 1 85 ? 4.137 11.93 -9.406 1 98.5 85 ASP B O 1
ATOM 1617 N N . ILE B 1 86 ? 5.113 13.984 -9.492 1 98.12 86 ILE B N 1
ATOM 1618 C CA . ILE B 1 86 ? 4.988 14.203 -8.055 1 98.12 86 ILE B CA 1
ATOM 1619 C C . ILE B 1 86 ? 4.574 15.648 -7.785 1 98.12 86 ILE B C 1
ATOM 1621 O O . ILE B 1 86 ? 5.012 16.562 -8.484 1 98.12 86 ILE B O 1
ATOM 1625 N N . GLU B 1 87 ? 3.805 15.797 -6.773 1 97.12 87 GLU B N 1
ATOM 1626 C CA . GLU B 1 87 ? 3.436 17.125 -6.289 1 97.12 87 GLU B CA 1
ATOM 1627 C C . GLU B 1 87 ? 3.574 17.219 -4.773 1 97.12 87 GLU B C 1
ATOM 1629 O O . GLU B 1 87 ? 3.25 16.281 -4.055 1 97.12 87 GLU B O 1
ATOM 1634 N N . ASP B 1 88 ? 3.992 18.391 -4.41 1 97 88 ASP B N 1
ATOM 1635 C CA . ASP B 1 88 ? 4.066 18.625 -2.973 1 97 88 ASP B CA 1
ATOM 1636 C C . ASP B 1 88 ? 2.693 18.953 -2.396 1 97 88 ASP B C 1
ATOM 1638 O O . ASP B 1 88 ? 1.907 19.672 -3.025 1 97 88 ASP B O 1
ATOM 1642 N N . VAL B 1 89 ? 2.484 18.5 -1.258 1 97 89 VAL B N 1
ATOM 1643 C CA . VAL B 1 89 ? 1.285 18.844 -0.498 1 97 89 VAL B CA 1
ATOM 1644 C C . VAL B 1 89 ? 1.669 19.234 0.928 1 97 89 VAL B C 1
ATOM 1646 O O . VAL B 1 89 ? 2.684 18.766 1.453 1 97 89 VAL B O 1
ATOM 1649 N N . TYR B 1 90 ? 0.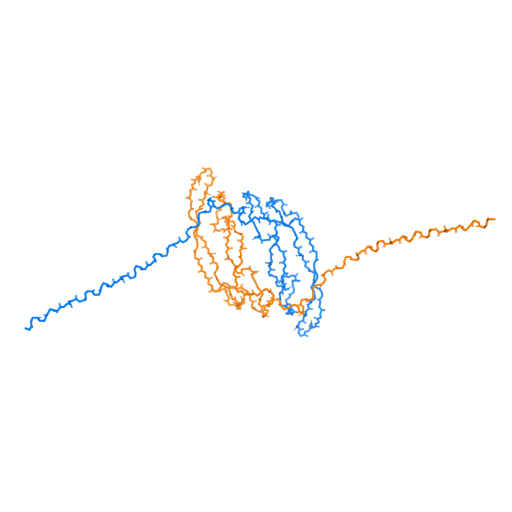814 20.125 1.447 1 97.06 90 TYR B N 1
ATOM 1650 C CA . TYR B 1 90 ? 1.048 20.594 2.811 1 97.06 90 TYR B CA 1
ATOM 1651 C C . TYR B 1 90 ? -0.146 20.281 3.705 1 97.06 90 TYR B C 1
ATOM 1653 O O . TYR B 1 90 ? -1.295 20.516 3.322 1 97.06 90 TYR B O 1
ATOM 1661 N N . PHE B 1 91 ? 0.181 19.781 4.836 1 97.06 91 PHE B N 1
ATOM 1662 C CA . PHE B 1 91 ? -0.853 19.453 5.812 1 97.06 91 PHE B CA 1
ATOM 1663 C C . PHE B 1 91 ? -0.768 20.391 7.016 1 97.06 91 PHE B C 1
ATOM 1665 O O . PHE B 1 91 ? 0.314 20.609 7.566 1 97.06 91 PHE B O 1
ATOM 1672 N N . LEU B 1 92 ? -1.901 20.938 7.371 1 97.12 92 LEU B N 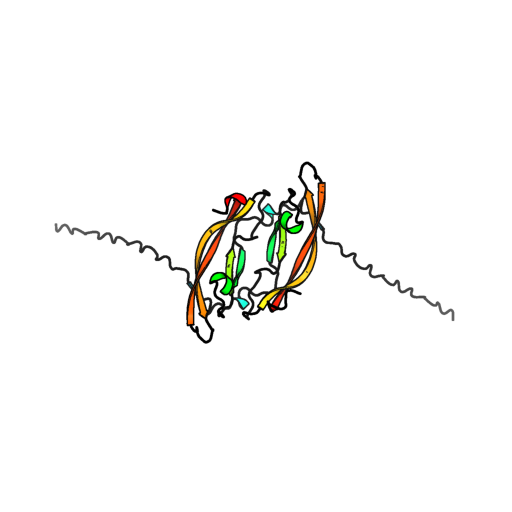1
ATOM 1673 C CA . LEU B 1 92 ? -2.02 21.562 8.688 1 97.12 92 LEU B CA 1
ATOM 1674 C C . LEU B 1 92 ? -2.396 20.531 9.742 1 97.12 92 LEU B C 1
ATOM 1676 O O . LEU B 1 92 ? -3.416 19.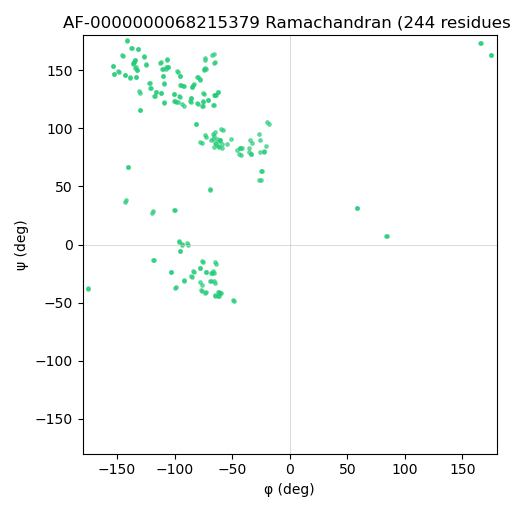844 9.617 1 97.12 92 LEU B O 1
ATOM 1680 N N . ILE B 1 93 ? -1.594 20.5 10.75 1 96.81 93 ILE B N 1
ATOM 1681 C CA . ILE B 1 93 ? -1.793 19.5 11.789 1 96.81 93 ILE B CA 1
ATOM 1682 C C . ILE B 1 93 ? -1.616 20.125 13.164 1 96.81 93 ILE B C 1
ATOM 1684 O O . ILE B 1 93 ? -1.17 21.281 13.281 1 96.81 93 ILE B O 1
ATOM 1688 N N . ASN B 1 94 ? -2.012 19.344 14.195 1 96.56 94 ASN B N 1
ATOM 1689 C CA . ASN B 1 94 ? -1.735 19.734 15.578 1 96.56 94 ASN B CA 1
ATOM 1690 C C . ASN B 1 94 ? -0.679 18.828 16.203 1 96.56 94 ASN B C 1
ATOM 1692 O O . ASN B 1 94 ? -0.695 17.609 16.016 1 96.56 94 ASN B O 1
ATOM 1696 N N . VAL B 1 95 ? 0.2 19.469 16.938 1 96.62 95 VAL B N 1
ATOM 1697 C CA . VAL B 1 95 ? 1.023 18.75 17.906 1 96.62 95 VAL B CA 1
ATOM 1698 C C . VAL B 1 95 ? 0.388 18.828 19.297 1 96.62 95 VAL B C 1
ATOM 1700 O O . VAL B 1 95 ? 0.085 19.922 19.781 1 96.62 95 VAL B O 1
ATOM 1703 N N . VAL B 1 96 ? 0.203 17.672 19.891 1 94.06 96 VAL B N 1
ATOM 1704 C CA . VAL B 1 96 ? -0.514 17.688 21.172 1 94.06 96 VAL B CA 1
ATOM 1705 C C . VAL B 1 96 ? 0.384 17.141 22.281 1 94.06 96 VAL B C 1
ATOM 1707 O O . VAL B 1 96 ? -0.101 16.531 23.234 1 94.06 96 VAL B O 1
ATOM 1710 N N . ASP B 1 97 ? 1.642 17.312 22.109 1 89.19 97 ASP B N 1
ATOM 1711 C CA . ASP B 1 97 ? 2.605 16.984 23.156 1 89.19 97 ASP B CA 1
ATOM 1712 C C . ASP B 1 97 ? 2.75 18.125 24.141 1 89.19 97 ASP B C 1
ATOM 1714 O O . ASP B 1 97 ? 2.873 19.281 23.75 1 89.19 97 ASP B O 1
ATOM 1718 N N . LEU B 1 98 ? 2.789 17.766 25.406 1 81.94 98 LEU B N 1
ATOM 1719 C CA . LEU B 1 98 ? 2.742 18.719 26.5 1 81.94 98 LEU B CA 1
ATOM 1720 C C . LEU B 1 98 ? 3.736 19.859 26.266 1 81.94 98 LEU B C 1
ATOM 1722 O O . LEU B 1 98 ? 3.381 21.031 26.391 1 81.94 98 LEU B O 1
ATOM 1726 N N . ASP B 1 99 ? 4.918 19.578 25.938 1 87.62 99 ASP B N 1
ATOM 1727 C CA . ASP B 1 99 ? 5.965 20.594 25.828 1 87.62 99 ASP B CA 1
ATOM 1728 C C . ASP B 1 99 ? 6 21.203 24.422 1 87.62 99 ASP B C 1
ATOM 1730 O O . ASP B 1 99 ? 6.746 22.141 24.172 1 87.62 99 ASP B O 1
ATOM 1734 N N . ASN B 1 100 ? 5.074 20.703 23.516 1 85.62 100 ASN B N 1
ATOM 1735 C CA . ASN B 1 100 ? 5.191 21.125 22.109 1 85.62 100 ASN B CA 1
ATOM 1736 C C . ASN B 1 100 ? 3.82 21.328 21.484 1 85.62 100 ASN B C 1
ATOM 1738 O O . ASN B 1 100 ? 3.635 21.062 20.297 1 85.62 10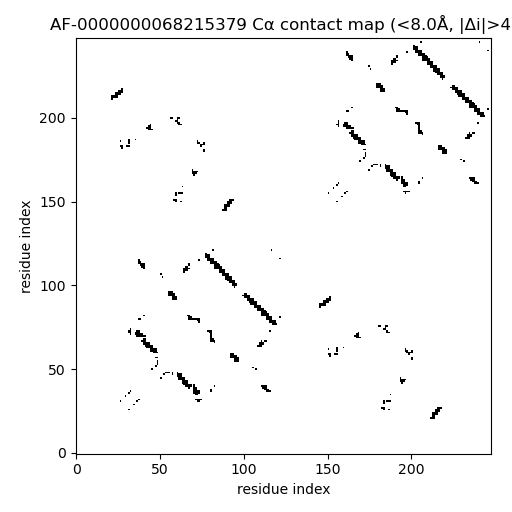0 ASN B O 1
ATOM 1742 N N . ILE B 1 101 ? 2.936 21.859 22.234 1 92.38 101 ILE B N 1
ATOM 1743 C CA . ILE B 1 101 ? 1.571 21.984 21.734 1 92.38 101 ILE B CA 1
ATOM 1744 C C . ILE B 1 101 ? 1.505 23.125 20.719 1 92.38 101 ILE B C 1
ATOM 1746 O O . ILE B 1 101 ? 2.061 24.203 20.938 1 92.38 101 ILE B O 1
ATOM 1750 N N . GLY B 1 102 ? 0.917 22.859 19.562 1 95.69 102 GLY B N 1
ATOM 1751 C CA . GLY B 1 102 ? 0.736 23.875 18.547 1 95.69 102 GLY B CA 1
ATOM 1752 C C . GLY B 1 102 ? 0.387 23.297 17.188 1 95.69 102 GLY B C 1
ATOM 1753 O O . GLY B 1 102 ? 0.28 22.078 17.016 1 95.69 102 GLY B O 1
ATOM 1754 N N . THR B 1 103 ? 0.082 24.234 16.281 1 96.31 103 THR B N 1
ATOM 1755 C CA . THR B 1 103 ? -0.233 23.875 14.906 1 96.31 103 THR B CA 1
ATOM 1756 C C . THR B 1 103 ? 1.009 23.984 14.023 1 96.31 103 THR B C 1
ATOM 1758 O O . THR B 1 103 ? 1.805 24.906 14.172 1 96.31 103 THR B O 1
ATOM 1761 N N . ARG B 1 104 ? 1.123 22.969 13.172 1 95.38 104 ARG B N 1
ATOM 1762 C CA . ARG B 1 104 ? 2.287 22.922 12.289 1 95.38 104 ARG B CA 1
ATOM 1763 C C . ARG B 1 104 ? 1.878 22.594 10.859 1 95.38 104 ARG B C 1
ATOM 1765 O O . ARG B 1 104 ? 0.836 21.984 10.625 1 95.38 104 ARG B O 1
ATOM 1772 N N . ARG B 1 105 ? 2.689 23.094 9.961 1 96.38 105 ARG B N 1
ATOM 1773 C CA . ARG B 1 105 ? 2.576 22.734 8.555 1 96.38 105 ARG B CA 1
ATOM 1774 C C . ARG B 1 105 ? 3.604 21.672 8.18 1 96.38 105 ARG B C 1
ATOM 1776 O O . ARG B 1 105 ? 4.805 21.859 8.391 1 96.38 105 ARG B O 1
ATOM 1783 N N . VAL B 1 106 ? 3.107 20.594 7.672 1 97.38 106 VAL B N 1
ATOM 1784 C CA . VAL B 1 106 ? 3.994 19.5 7.309 1 97.38 106 VAL B CA 1
ATOM 1785 C C . VAL B 1 106 ? 3.949 19.266 5.801 1 97.38 106 VAL B C 1
ATOM 1787 O O . VAL B 1 106 ? 2.871 19.172 5.215 1 97.38 106 VAL B O 1
ATOM 1790 N N . LYS B 1 107 ? 5.102 19.172 5.219 1 97.5 107 LYS B N 1
ATOM 1791 C CA . LYS B 1 107 ? 5.223 18.922 3.785 1 97.5 107 LYS B CA 1
ATOM 1792 C C . LYS B 1 107 ? 5.336 17.438 3.498 1 97.5 107 LYS B C 1
ATOM 1794 O O . LYS B 1 107 ? 6.051 16.719 4.199 1 97.5 107 LYS B O 1
ATOM 1799 N N . ALA B 1 108 ? 4.602 16.984 2.471 1 97.56 108 ALA B N 1
ATOM 1800 C CA . ALA B 1 108 ? 4.723 15.633 1.947 1 97.56 108 ALA B CA 1
ATOM 1801 C C . ALA B 1 108 ? 4.617 15.617 0.425 1 97.56 108 ALA B C 1
ATOM 1803 O O . ALA B 1 108 ? 4.512 16.672 -0.206 1 97.56 108 ALA B O 1
ATOM 1804 N N . SER B 1 109 ? 4.812 14.445 -0.102 1 97.06 109 SER B N 1
ATOM 1805 C CA . SER B 1 109 ? 4.758 14.312 -1.554 1 97.06 109 SER B CA 1
ATOM 1806 C C . SER B 1 109 ? 3.621 13.391 -1.984 1 97.06 109 SER B C 1
ATOM 1808 O O . SER B 1 109 ? 3.514 12.266 -1.501 1 97.06 109 SER B O 1
ATOM 1810 N N . ASN B 1 110 ? 2.84 13.922 -2.865 1 97.38 110 ASN B N 1
ATOM 1811 C CA . ASN B 1 110 ? 1.881 13.094 -3.584 1 97.38 110 ASN B CA 1
ATOM 1812 C C . ASN B 1 110 ? 2.385 12.734 -4.98 1 97.38 110 ASN B C 1
ATOM 1814 O O . ASN B 1 110 ? 2.848 13.609 -5.719 1 97.38 110 ASN B O 1
ATOM 1818 N N . HIS B 1 111 ? 2.295 11.438 -5.215 1 98.62 111 HIS B N 1
ATOM 1819 C CA . HIS B 1 111 ? 2.49 11.055 -6.605 1 98.62 111 HIS B CA 1
ATOM 1820 C C . HIS B 1 111 ? 1.237 11.32 -7.434 1 98.62 111 HIS B C 1
ATOM 1822 O O . HIS B 1 111 ? 0.118 11.133 -6.953 1 98.62 111 HIS B O 1
ATOM 1828 N N . THR B 1 112 ? 1.437 11.773 -8.648 1 98.62 112 THR B N 1
ATOM 1829 C CA . THR B 1 112 ? 0.269 12.125 -9.445 1 98.62 112 THR B CA 1
ATOM 1830 C C . THR B 1 112 ? 0.196 11.25 -10.703 1 98.62 112 THR B C 1
ATOM 1832 O O . THR B 1 112 ? -0.836 11.211 -11.375 1 98.62 112 THR B O 1
ATOM 1835 N N . LYS B 1 113 ? 1.268 10.578 -10.984 1 98.88 113 LYS B N 1
ATOM 1836 C CA . LYS B 1 113 ? 1.342 9.633 -12.094 1 98.88 113 LYS B CA 1
ATOM 1837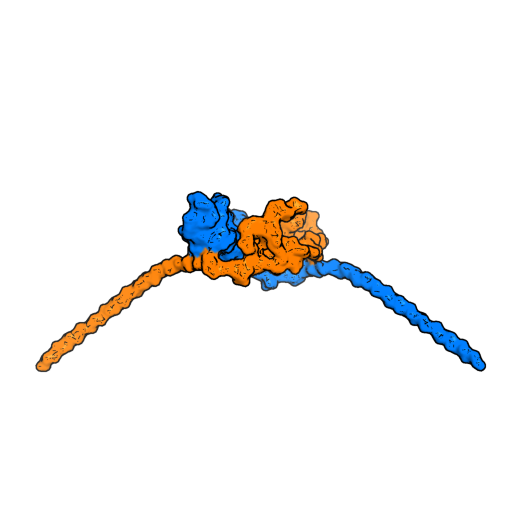 C C . LYS B 1 113 ? 2.373 8.539 -11.82 1 98.88 113 LYS B C 1
ATOM 1839 O O . LYS B 1 113 ? 3.418 8.805 -11.227 1 98.88 113 LYS B O 1
ATOM 1844 N N . CYS B 1 114 ? 2.074 7.375 -12.312 1 98.88 114 CYS B N 1
ATOM 1845 C CA . CYS B 1 114 ? 2.996 6.258 -12.156 1 98.88 114 CYS B CA 1
ATOM 1846 C C . CYS B 1 114 ? 3.346 5.648 -13.508 1 98.88 114 CYS B C 1
ATOM 1848 O O . CYS B 1 114 ? 2.59 5.785 -14.469 1 98.88 114 CYS B O 1
ATOM 1850 N N . ALA B 1 115 ? 4.477 5.035 -13.562 1 98.69 115 ALA B N 1
ATOM 1851 C CA . ALA B 1 115 ? 4.914 4.309 -14.75 1 98.69 115 ALA B CA 1
ATOM 1852 C C . ALA B 1 115 ? 5.879 3.186 -14.383 1 98.69 115 ALA B C 1
ATOM 1854 O O . ALA B 1 115 ? 6.465 3.191 -13.297 1 98.69 115 ALA B O 1
ATOM 1855 N N . CYS B 1 116 ? 5.867 2.184 -15.258 1 98.5 116 CYS B N 1
ATOM 1856 C CA . CYS B 1 116 ? 6.812 1.091 -15.062 1 98.5 116 CYS B CA 1
ATOM 1857 C C . CYS B 1 116 ? 8.219 1.512 -15.461 1 98.5 116 CYS B C 1
ATOM 1859 O O . CYS B 1 116 ? 8.453 1.894 -16.609 1 98.5 116 CYS B O 1
ATOM 1861 N N . TYR B 1 117 ? 9.188 1.417 -14.516 1 97.88 117 TYR B N 1
ATOM 1862 C CA . TYR B 1 117 ? 10.602 1.692 -14.75 1 97.88 117 TYR B CA 1
ATOM 1863 C C . TYR B 1 117 ? 11.461 0.513 -14.312 1 97.88 117 TYR B C 1
ATOM 1865 O O . TYR B 1 117 ? 11.031 -0.323 -13.516 1 97.88 117 TYR B O 1
ATOM 1873 N N . ASP B 1 118 ? 12.656 0.521 -14.812 1 96.56 118 ASP B N 1
ATOM 1874 C CA . ASP B 1 118 ? 13.594 -0.513 -14.383 1 96.56 118 ASP B CA 1
ATOM 1875 C C . ASP B 1 118 ? 13.906 -0.388 -12.891 1 96.56 118 ASP B C 1
ATOM 1877 O O . ASP B 1 118 ? 14.156 0.711 -12.398 1 96.56 118 ASP B O 1
ATOM 1881 N N . THR B 1 119 ? 13.766 -1.5 -12.211 1 90.75 119 THR B N 1
ATOM 1882 C CA . THR B 1 119 ? 14.008 -1.485 -10.773 1 90.75 119 THR B CA 1
ATOM 1883 C C . THR B 1 119 ? 15.445 -1.057 -10.477 1 90.75 119 THR B C 1
ATOM 1885 O O . THR B 1 119 ? 15.703 -0.417 -9.453 1 90.75 119 THR B O 1
ATOM 1888 N N . LYS B 1 120 ? 16.438 -1.432 -11.102 1 81.94 120 LYS B N 1
ATOM 1889 C CA . LYS B 1 120 ? 17.812 -0.986 -10.922 1 81.94 120 LYS B CA 1
ATOM 1890 C C . LYS B 1 120 ? 17.969 0.489 -11.281 1 81.94 120 LYS B C 1
ATOM 1892 O O . LYS B 1 120 ? 18.828 1.181 -10.734 1 81.94 120 LYS B O 1
ATOM 1897 N N . SER B 1 121 ? 17.328 1.075 -12.164 1 63.34 121 SER B N 1
ATOM 1898 C CA . SER B 1 121 ? 17.469 2.467 -12.578 1 63.34 121 SER B CA 1
ATOM 1899 C C . SER B 1 121 ? 16.828 3.412 -11.562 1 63.34 121 SER B C 1
ATOM 1901 O O . SER B 1 121 ? 17.047 4.625 -11.625 1 63.34 121 SER B O 1
ATOM 1903 N N . ALA B 1 122 ? 15.828 3.203 -10.898 1 52.34 122 ALA B N 1
ATOM 1904 C CA . ALA B 1 122 ? 15.008 4.129 -10.125 1 52.34 122 ALA B CA 1
ATOM 1905 C C . ALA B 1 122 ? 15.781 4.688 -8.93 1 52.34 122 ALA B C 1
ATOM 1907 O O . ALA B 1 122 ? 15.312 5.605 -8.258 1 52.34 122 ALA B O 1
ATOM 1908 N N . ILE B 1 123 ? 16.812 4.133 -8.359 1 37.78 123 ILE B N 1
ATOM 1909 C CA . ILE B 1 123 ? 17.547 4.781 -7.281 1 37.78 123 ILE B CA 1
ATOM 1910 C C . ILE B 1 123 ? 18.312 5.984 -7.828 1 37.78 123 ILE B C 1
ATOM 1912 O O . ILE B 1 123 ? 19.516 5.902 -8.062 1 37.78 123 ILE B O 1
ATOM 1916 N N . LYS B 1 124 ? 17.812 6.766 -8.531 1 32.5 124 LYS B N 1
ATOM 1917 C CA . LYS B 1 124 ? 18.609 7.973 -8.727 1 32.5 124 LYS B CA 1
ATOM 1918 C C . LYS B 1 124 ? 18.453 8.93 -7.547 1 32.5 124 LYS B C 1
ATOM 1920 O O . LYS B 1 124 ? 17.344 9.156 -7.059 1 32.5 124 LYS B O 1
#